Protein AF-0000000086681881 (afdb_homodimer)

Structure (mmCIF, N/CA/C/O backbone):
data_AF-0000000086681881-model_v1
#
loop_
_entity.id
_entity.type
_entity.pdbx_description
1 polymer 'DUF4440 domain-containing protein'
#
loop_
_atom_site.group_PDB
_atom_site.id
_atom_site.type_symbol
_atom_site.label_atom_id
_atom_site.label_alt_id
_atom_site.label_comp_id
_atom_site.label_asym_id
_atom_site.label_entity_id
_atom_site.label_seq_id
_atom_site.pdbx_PDB_ins_code
_atom_site.Cartn_x
_atom_site.Cartn_y
_atom_site.Cartn_z
_atom_site.occupancy
_atom_site.B_iso_or_equiv
_atom_site.auth_seq_id
_atom_site.auth_comp_id
_atom_site.auth_asym_id
_atom_site.auth_atom_id
_atom_site.pdbx_PDB_model_num
ATOM 1 N N . MET A 1 1 ? -28.125 17.953 6.957 1 34.72 1 MET A N 1
ATOM 2 C CA . MET A 1 1 ? -27.047 16.969 6.891 1 34.72 1 MET A CA 1
ATOM 3 C C . MET A 1 1 ? -25.781 17.578 6.281 1 34.72 1 MET A C 1
ATOM 5 O O . MET A 1 1 ? -25.844 18.172 5.199 1 34.72 1 MET A O 1
ATOM 9 N N . LEU A 1 2 ? -24.906 18.062 6.961 1 44.62 2 LEU A N 1
ATOM 10 C CA . LEU A 1 2 ? -23.75 18.75 6.387 1 44.62 2 LEU A CA 1
ATOM 11 C C . LEU A 1 2 ? -23.234 18.031 5.152 1 44.62 2 LEU A C 1
ATOM 13 O O . LEU A 1 2 ? -23.281 16.797 5.09 1 44.62 2 LEU A O 1
ATOM 17 N N . PRO A 1 3 ? -23.156 18.625 4.074 1 53.81 3 PRO A N 1
ATOM 18 C CA . PRO A 1 3 ? -22.766 17.953 2.828 1 53.81 3 PRO A CA 1
ATOM 19 C C . PRO A 1 3 ? -21.531 17.078 2.986 1 53.81 3 PRO A C 1
ATOM 21 O O . PRO A 1 3 ? -20.656 17.375 3.795 1 53.81 3 PRO A O 1
ATOM 24 N N . ARG A 1 4 ? -21.672 15.742 2.701 1 63.03 4 ARG A N 1
ATOM 25 C CA . ARG A 1 4 ? -20.578 14.781 2.684 1 63.03 4 ARG A CA 1
ATOM 26 C C . ARG A 1 4 ? -19.422 15.273 1.809 1 63.03 4 ARG A C 1
ATOM 28 O O . ARG A 1 4 ? -19.641 15.672 0.663 1 63.03 4 ARG A O 1
ATOM 35 N N . MET A 1 5 ? -18.359 15.711 2.562 1 70.5 5 MET A N 1
ATOM 36 C CA . MET A 1 5 ? -17.203 16.078 1.751 1 70.5 5 MET A CA 1
ATOM 37 C C . MET A 1 5 ? -16.938 15.031 0.675 1 70.5 5 MET A C 1
ATOM 39 O O . MET A 1 5 ? -16.953 13.828 0.955 1 70.5 5 MET A O 1
ATOM 43 N N . ASP A 1 6 ? -16.859 15.531 -0.482 1 90.5 6 ASP A N 1
ATOM 44 C CA . ASP A 1 6 ? -16.5 14.57 -1.516 1 90.5 6 ASP A CA 1
ATOM 45 C C . ASP A 1 6 ? -15.023 14.195 -1.431 1 90.5 6 ASP A C 1
ATOM 47 O O . ASP A 1 6 ? -14.234 14.898 -0.789 1 90.5 6 ASP A O 1
ATOM 51 N N . PHE A 1 7 ? -14.578 13.117 -1.915 1 95.25 7 PHE A N 1
ATOM 52 C CA . PHE A 1 7 ? -13.242 12.555 -1.742 1 95.25 7 PHE A CA 1
ATOM 53 C C . PHE A 1 7 ? -12.18 13.492 -2.311 1 95.25 7 PHE A C 1
ATOM 55 O O . PHE A 1 7 ? -11.094 13.625 -1.747 1 95.25 7 PHE A O 1
ATOM 62 N N . ASP A 1 8 ? -12.492 14.195 -3.387 1 96.25 8 ASP A N 1
ATOM 63 C CA . ASP A 1 8 ? -11.531 15.133 -3.965 1 96.25 8 ASP A CA 1
ATOM 64 C C . ASP A 1 8 ? -11.133 16.203 -2.951 1 96.25 8 ASP A C 1
ATOM 66 O O . ASP A 1 8 ? -9.945 16.531 -2.826 1 96.25 8 ASP A O 1
ATOM 70 N N . ALA A 1 9 ? -12.07 16.734 -2.318 1 96.5 9 ALA A N 1
ATOM 71 C CA . ALA A 1 9 ? -11.805 17.75 -1.306 1 96.5 9 ALA A CA 1
ATOM 72 C C . ALA A 1 9 ? -11.008 17.172 -0.142 1 96.5 9 ALA A C 1
ATOM 74 O O . ALA A 1 9 ? -10.109 17.828 0.392 1 96.5 9 ALA A O 1
ATOM 75 N N . ALA A 1 10 ? -11.336 15.953 0.309 1 97.56 10 ALA A N 1
ATOM 76 C CA . ALA A 1 10 ? -10.617 15.297 1.399 1 97.56 10 ALA A CA 1
ATOM 77 C C . ALA A 1 10 ? -9.156 15.07 1.033 1 97.56 10 ALA A C 1
ATOM 79 O O . ALA A 1 10 ? -8.258 15.336 1.837 1 97.56 10 ALA A O 1
ATOM 80 N N . LEU A 1 11 ? -8.93 14.555 -0.167 1 98.38 11 LEU A N 1
ATOM 81 C CA . LEU A 1 11 ? -7.566 14.32 -0.638 1 98.38 11 LEU A CA 1
ATOM 82 C C . LEU A 1 11 ? -6.773 15.617 -0.702 1 98.38 11 LEU A C 1
ATOM 84 O O . LEU A 1 11 ? -5.625 15.672 -0.26 1 98.38 11 LEU A O 1
ATOM 88 N N . GLU A 1 12 ? -7.391 16.625 -1.245 1 97.94 12 GLU A N 1
ATOM 89 C CA . GLU A 1 12 ? -6.711 17.906 -1.34 1 97.94 12 GLU A CA 1
ATOM 90 C C . GLU A 1 12 ? -6.387 18.469 0.044 1 97.94 12 GLU A C 1
ATOM 92 O O . GLU A 1 12 ? -5.316 19.047 0.253 1 97.94 12 GLU A O 1
ATOM 97 N N . THR A 1 13 ? -7.32 18.359 0.979 1 98.25 13 THR A N 1
ATOM 98 C CA . THR A 1 13 ? -7.078 18.812 2.346 1 98.25 13 THR A CA 1
ATOM 99 C C . THR A 1 13 ? -5.863 18.109 2.941 1 98.25 13 THR A C 1
ATOM 101 O O . THR A 1 13 ? -5.016 18.75 3.568 1 98.25 13 THR A O 1
ATOM 104 N N . HIS A 1 14 ? -5.762 16.812 2.727 1 98.75 14 HIS A N 1
ATOM 105 C CA . HIS A 1 14 ? -4.641 16.031 3.225 1 98.75 14 HIS A CA 1
ATOM 106 C C . HIS A 1 14 ? -3.328 16.469 2.59 1 98.75 14 HIS A C 1
ATOM 108 O O . HIS A 1 14 ? -2.354 16.75 3.293 1 98.75 14 HIS A O 1
ATOM 114 N N . LEU A 1 15 ? -3.287 16.578 1.286 1 98.75 15 LEU A N 1
ATOM 115 C CA . LEU A 1 15 ? -2.078 16.938 0.553 1 98.75 15 LEU A CA 1
ATOM 116 C C . LEU A 1 15 ? -1.646 18.375 0.877 1 98.75 15 LEU A C 1
ATOM 118 O O . LEU A 1 15 ? -0.45 18.656 0.976 1 98.75 15 LEU A O 1
ATOM 122 N N . ASP A 1 16 ? -2.609 19.234 1.011 1 98.56 16 ASP A N 1
ATOM 123 C CA . ASP A 1 16 ? -2.309 20.625 1.369 1 98.56 16 ASP A CA 1
ATOM 124 C C . ASP A 1 16 ? -1.65 20.703 2.746 1 98.56 16 ASP A C 1
ATOM 126 O O . ASP A 1 16 ? -0.732 21.5 2.955 1 98.56 16 ASP A O 1
ATOM 130 N N . ALA A 1 17 ? -2.172 19.922 3.703 1 98.81 17 ALA A N 1
ATOM 131 C CA . ALA A 1 17 ? -1.572 19.891 5.035 1 98.81 17 ALA A CA 1
ATOM 132 C C . ALA A 1 17 ? -0.101 19.484 4.961 1 98.81 17 ALA A C 1
ATOM 134 O O . ALA A 1 17 ? 0.731 20.031 5.695 1 98.81 17 ALA A O 1
ATOM 135 N N . ILE A 1 18 ? 0.243 18.562 4.105 1 98.69 18 ILE A N 1
ATOM 136 C CA . ILE A 1 18 ? 1.617 18.109 3.924 1 98.69 18 ILE A CA 1
ATOM 137 C C . ILE A 1 18 ? 2.443 19.219 3.279 1 98.69 18 ILE A C 1
ATOM 139 O O . ILE A 1 18 ? 3.533 19.547 3.756 1 98.69 18 ILE A O 1
ATOM 143 N N . ARG A 1 19 ? 1.927 19.844 2.203 1 97.31 19 ARG A N 1
ATOM 144 C CA . ARG A 1 19 ? 2.629 20.891 1.486 1 97.31 19 ARG A CA 1
ATOM 145 C C . ARG A 1 19 ? 2.947 22.062 2.412 1 97.31 19 ARG A C 1
ATOM 147 O O . ARG A 1 19 ? 4.027 22.656 2.328 1 97.31 19 ARG A O 1
ATOM 154 N N . ARG A 1 20 ? 2.057 22.328 3.299 1 97.62 20 ARG A N 1
ATOM 155 C CA . ARG A 1 20 ? 2.199 23.469 4.199 1 97.62 20 ARG A CA 1
ATOM 156 C C . ARG A 1 20 ? 2.902 23.062 5.488 1 97.62 20 ARG A C 1
ATOM 158 O O . ARG A 1 20 ? 3.111 23.891 6.375 1 97.62 20 ARG A O 1
ATOM 165 N N . ARG A 1 21 ? 3.172 21.828 5.629 1 98.12 21 ARG A N 1
ATOM 166 C CA . ARG A 1 21 ? 3.779 21.297 6.844 1 98.12 21 ARG A CA 1
ATOM 167 C C . ARG A 1 21 ? 2.959 21.656 8.078 1 98.12 21 ARG A C 1
ATOM 169 O O . ARG A 1 21 ? 3.512 22.062 9.102 1 98.12 21 ARG A O 1
ATOM 176 N N . ASP A 1 22 ? 1.673 21.594 7.898 1 98.56 22 ASP A N 1
ATOM 177 C CA . ASP A 1 22 ? 0.72 21.859 8.969 1 98.56 22 ASP A CA 1
ATOM 178 C C . ASP A 1 22 ? 0.342 20.578 9.703 1 98.56 22 ASP A C 1
ATOM 180 O O . ASP A 1 22 ? -0.578 19.875 9.297 1 98.56 22 ASP A O 1
ATOM 184 N N . LEU A 1 23 ? 1.011 20.328 10.852 1 98.81 23 LEU A N 1
ATOM 185 C CA . LEU A 1 23 ? 0.884 19.047 11.555 1 98.81 23 LEU A CA 1
ATOM 186 C C . LEU A 1 23 ? -0.537 18.859 12.07 1 98.81 23 LEU A C 1
ATOM 188 O O . LEU A 1 23 ? -1.076 17.75 12.016 1 98.81 23 LEU A O 1
ATOM 192 N N . ASP A 1 24 ? -1.154 19.906 12.641 1 98.75 24 ASP A N 1
ATOM 193 C CA . ASP A 1 24 ? -2.504 19.781 13.18 1 98.75 24 ASP A CA 1
ATOM 194 C C . ASP A 1 24 ? -3.508 19.438 12.078 1 98.75 24 ASP A C 1
ATOM 196 O O . ASP A 1 24 ? -4.367 18.578 12.258 1 98.75 24 ASP A O 1
ATOM 200 N N . ALA A 1 25 ? -3.439 20.125 10.984 1 98.69 25 ALA A N 1
ATOM 201 C CA . ALA A 1 25 ? -4.32 19.844 9.852 1 98.69 25 ALA A CA 1
ATOM 202 C C . ALA A 1 25 ? -4.098 18.422 9.336 1 98.69 25 ALA A C 1
ATOM 204 O O . ALA A 1 25 ? -5.059 17.719 9.016 1 98.69 25 ALA A O 1
ATOM 205 N N . PHE A 1 26 ? -2.785 18.047 9.211 1 98.88 26 PHE A N 1
ATOM 206 C CA . PHE A 1 26 ? -2.457 16.688 8.789 1 98.88 26 PHE A CA 1
ATOM 207 C C . PHE A 1 26 ? -3.09 15.664 9.719 1 98.88 26 PHE A C 1
ATOM 209 O O . PHE A 1 26 ? -3.77 14.742 9.266 1 98.88 26 PHE A O 1
ATOM 216 N N . ALA A 1 27 ? -2.914 15.828 10.977 1 98.88 27 ALA A N 1
ATOM 217 C CA . ALA A 1 27 ? -3.408 14.883 11.977 1 98.88 27 ALA A CA 1
ATOM 218 C C . ALA A 1 27 ? -4.922 14.711 11.875 1 98.88 27 ALA A C 1
ATOM 220 O O . ALA A 1 27 ? -5.449 13.617 12.086 1 98.88 27 ALA A O 1
ATOM 221 N N . ALA A 1 28 ? -5.613 15.727 11.57 1 98.12 28 ALA A N 1
ATOM 222 C CA . ALA A 1 28 ? -7.074 15.719 11.484 1 98.12 28 ALA A CA 1
ATOM 223 C C . ALA A 1 28 ? -7.555 14.859 10.328 1 98.12 28 ALA A C 1
ATOM 225 O O . ALA A 1 28 ? -8.727 14.484 10.266 1 98.12 28 ALA A O 1
ATOM 226 N N . THR A 1 29 ? -6.695 14.547 9.367 1 98.5 29 THR A N 1
ATOM 227 C CA . THR A 1 29 ? -7.078 13.773 8.188 1 98.5 29 THR A CA 1
ATOM 228 C C . THR A 1 29 ? -6.664 12.312 8.344 1 98.5 29 THR A C 1
ATOM 230 O O . THR A 1 29 ? -6.809 11.516 7.414 1 98.5 29 THR A O 1
ATOM 233 N N . VAL A 1 30 ? -6.16 11.93 9.469 1 98.75 30 VAL A N 1
ATOM 234 C CA . VAL A 1 30 ? -5.543 10.617 9.648 1 98.75 30 VAL A CA 1
ATOM 235 C C . VAL A 1 30 ? -6.41 9.758 10.562 1 98.75 30 VAL A C 1
ATOM 237 O O . VAL A 1 30 ? -6.828 10.211 11.633 1 98.75 30 VAL A O 1
ATOM 240 N N . HIS A 1 31 ? -6.711 8.547 10.148 1 98.62 31 HIS A N 1
ATOM 241 C CA . HIS A 1 31 ? -7.477 7.59 10.945 1 98.62 31 HIS A CA 1
ATOM 242 C C . HIS A 1 31 ? -6.699 7.152 12.18 1 98.62 31 HIS A C 1
ATOM 244 O O . HIS A 1 31 ? -5.469 7.07 12.148 1 98.62 31 HIS A O 1
ATOM 250 N N . GLU A 1 32 ? -7.41 6.797 13.25 1 98.12 32 GLU A N 1
ATOM 251 C CA . GLU A 1 32 ? -6.777 6.391 14.5 1 98.12 32 GLU A CA 1
ATOM 252 C C . GLU A 1 32 ? -5.91 5.148 14.297 1 98.12 32 GLU A C 1
ATOM 254 O O . GLU A 1 32 ? -4.879 4.996 14.953 1 98.12 32 GLU A O 1
ATOM 259 N N . ASP A 1 33 ? -6.277 4.289 13.32 1 98.31 33 ASP A N 1
ATOM 260 C CA . ASP A 1 33 ? -5.594 3.014 13.141 1 98.31 33 ASP A CA 1
ATOM 261 C C . ASP A 1 33 ? -4.719 3.035 11.891 1 98.31 33 ASP A C 1
ATOM 263 O O . ASP A 1 33 ? -4.422 1.984 11.312 1 98.31 33 ASP A O 1
ATOM 267 N N . VAL A 1 34 ? -4.301 4.172 11.453 1 98.88 34 VAL A N 1
ATOM 268 C CA . VAL A 1 34 ? -3.531 4.34 10.227 1 98.88 34 VAL A CA 1
ATOM 269 C C . VAL A 1 34 ? -2.258 3.502 10.289 1 98.88 34 VAL A C 1
ATOM 271 O O . VAL A 1 34 ? -1.697 3.301 11.375 1 98.88 34 VAL A O 1
ATOM 274 N N . THR A 1 35 ? -1.866 2.961 9.133 1 98.94 35 THR A N 1
ATOM 275 C CA . THR A 1 35 ? -0.558 2.342 8.953 1 98.94 35 THR A CA 1
ATOM 276 C C . THR A 1 35 ? 0.247 3.08 7.883 1 98.94 35 THR A C 1
ATOM 278 O O . THR A 1 35 ? -0.314 3.557 6.895 1 98.94 35 THR A O 1
ATOM 281 N N . LEU A 1 36 ? 1.549 3.184 8.117 1 98.94 36 LEU A N 1
ATOM 282 C CA . LEU A 1 36 ? 2.506 3.814 7.211 1 98.94 36 LEU A CA 1
ATOM 283 C C . LEU A 1 36 ? 3.693 2.895 6.953 1 98.94 36 LEU A C 1
ATOM 285 O O . LEU A 1 36 ? 4.316 2.395 7.895 1 98.94 36 LEU A O 1
ATOM 289 N N . VAL A 1 37 ? 3.941 2.545 5.734 1 99 37 VAL A N 1
ATOM 290 C CA . VAL A 1 37 ? 5.152 1.834 5.332 1 99 37 VAL A CA 1
ATOM 291 C C . VAL A 1 37 ? 6.078 2.783 4.578 1 99 37 VAL A C 1
ATOM 293 O O . VAL A 1 37 ? 5.738 3.262 3.492 1 99 37 VAL A O 1
ATOM 296 N N . LEU A 1 38 ? 7.227 3.064 5.133 1 98.81 38 LEU A N 1
ATOM 297 C CA . LEU A 1 38 ? 8.227 3.941 4.539 1 98.81 38 LEU A CA 1
ATOM 298 C C . LEU A 1 38 ? 8.945 3.246 3.385 1 98.81 38 LEU A C 1
ATOM 300 O O . LEU A 1 38 ? 8.875 2.021 3.252 1 98.81 38 LEU A O 1
ATOM 304 N N . PRO A 1 39 ? 9.641 4.039 2.551 1 98.5 39 PRO A N 1
ATOM 305 C CA . PRO A 1 39 ? 10.305 3.43 1.395 1 98.5 39 PRO A CA 1
ATOM 306 C C . PRO A 1 39 ? 11.312 2.355 1.792 1 98.5 39 PRO A C 1
ATOM 308 O O . PRO A 1 39 ? 11.586 1.438 1.014 1 98.5 39 PRO A O 1
ATOM 311 N N . ASN A 1 40 ? 11.852 2.42 2.973 1 97.62 40 ASN A N 1
ATOM 312 C CA . ASN A 1 40 ? 12.836 1.446 3.424 1 97.62 40 ASN A CA 1
ATOM 313 C C . ASN A 1 40 ? 12.172 0.229 4.062 1 97.62 40 ASN A C 1
ATOM 315 O O . ASN A 1 40 ? 12.852 -0.609 4.66 1 97.62 40 ASN A O 1
ATOM 319 N N . GLY A 1 41 ? 10.875 0.198 4.043 1 98.69 41 GLY A N 1
ATOM 320 C CA . GLY A 1 41 ? 10.141 -0.964 4.512 1 98.69 41 GLY A CA 1
ATOM 321 C C . GLY A 1 41 ? 9.734 -0.864 5.973 1 98.69 41 GLY A C 1
ATOM 322 O O . GLY A 1 41 ? 9.055 -1.751 6.496 1 98.69 41 GLY A O 1
ATOM 323 N N . THR A 1 42 ? 10.141 0.195 6.676 1 98.75 42 THR A N 1
ATOM 324 C CA . THR A 1 42 ? 9.758 0.368 8.078 1 98.75 42 THR A CA 1
ATOM 325 C C . THR A 1 42 ? 8.25 0.545 8.203 1 98.75 42 THR A C 1
ATOM 327 O O . THR A 1 42 ? 7.637 1.282 7.426 1 98.75 42 THR A O 1
ATOM 330 N N . LEU A 1 43 ? 7.652 -0.155 9.117 1 98.94 43 LEU A N 1
ATOM 331 C CA . LEU A 1 43 ? 6.227 -0.056 9.406 1 98.94 43 LEU A CA 1
ATOM 332 C C . LEU A 1 43 ? 5.98 0.806 10.641 1 98.94 43 LEU A C 1
ATOM 334 O O . LEU A 1 43 ? 6.586 0.582 11.688 1 98.94 43 LEU A O 1
ATOM 338 N N . VAL A 1 44 ? 5.168 1.839 10.5 1 98.94 44 VAL A N 1
ATOM 339 C CA . VAL A 1 44 ? 4.695 2.686 11.594 1 98.94 44 VAL A CA 1
ATOM 340 C C . VAL A 1 44 ? 3.188 2.52 11.758 1 98.94 44 VAL A C 1
ATOM 342 O O . VAL A 1 44 ? 2.434 2.619 10.789 1 98.94 44 VAL A O 1
ATOM 345 N N . CYS A 1 45 ? 2.732 2.287 12.992 1 98.81 45 CYS A N 1
ATOM 346 C CA . CYS A 1 45 ? 1.326 1.965 13.203 1 98.81 45 CYS A CA 1
ATOM 347 C C . CYS A 1 45 ? 0.69 2.922 14.203 1 98.81 45 CYS A C 1
ATOM 349 O O . CYS A 1 45 ? 1.271 3.207 15.25 1 98.81 45 CYS A O 1
ATOM 351 N N . GLY A 1 46 ? -0.49 3.338 13.82 1 98.81 46 GLY A N 1
ATOM 352 C CA . GLY A 1 46 ? -1.279 4.152 14.727 1 98.81 46 GLY A CA 1
ATOM 353 C C . GLY A 1 46 ? -1.083 5.641 14.516 1 98.81 46 GLY A C 1
ATOM 354 O O . GLY A 1 46 ? 0.012 6.086 14.164 1 98.81 46 GLY A O 1
ATOM 355 N N . ARG A 1 47 ? -2.145 6.387 14.781 1 98.75 47 ARG A N 1
ATOM 356 C CA . ARG A 1 47 ? -2.176 7.82 14.508 1 98.75 47 ARG A CA 1
ATOM 357 C C . ARG A 1 47 ? -1.079 8.547 15.281 1 98.75 47 ARG A C 1
ATOM 359 O O . ARG A 1 47 ? -0.381 9.398 14.719 1 98.75 47 ARG A O 1
ATOM 366 N N . ASP A 1 48 ? -0.909 8.25 16.562 1 98.81 48 ASP A N 1
ATOM 367 C CA . ASP A 1 48 ? 0.079 8.961 17.375 1 98.81 48 ASP A CA 1
ATOM 368 C C . ASP A 1 48 ? 1.482 8.797 16.781 1 98.81 48 ASP A C 1
ATOM 370 O O . ASP A 1 48 ? 2.213 9.773 16.625 1 98.81 48 ASP A O 1
ATOM 374 N N . GLU A 1 49 ? 1.852 7.543 16.438 1 98.88 49 GLU A N 1
ATOM 375 C CA . GLU A 1 49 ? 3.184 7.273 15.906 1 98.88 49 GLU A CA 1
ATOM 376 C C . GLU A 1 49 ? 3.361 7.887 14.516 1 98.88 49 GLU A C 1
ATOM 378 O O . GLU A 1 49 ? 4.426 8.422 14.203 1 98.88 49 GLU A O 1
ATOM 383 N N . VAL A 1 50 ? 2.334 7.801 13.688 1 98.94 50 VAL A N 1
ATOM 384 C CA . VAL A 1 50 ? 2.408 8.344 12.336 1 98.94 50 VAL A CA 1
ATOM 385 C C . VAL A 1 50 ? 2.488 9.867 12.391 1 98.94 50 VAL A C 1
ATOM 387 O O . VAL A 1 50 ? 3.26 10.484 11.656 1 98.94 50 VAL A O 1
ATOM 390 N N . VAL A 1 51 ? 1.733 10.484 13.273 1 98.94 51 VAL A N 1
ATOM 391 C CA . VAL A 1 51 ? 1.771 11.938 13.43 1 98.94 51 VAL A CA 1
ATOM 392 C C . VAL A 1 51 ? 3.123 12.359 13.992 1 98.94 51 VAL A C 1
ATOM 394 O O . VAL A 1 51 ? 3.695 13.367 13.57 1 98.94 51 VAL A O 1
ATOM 397 N N . ASP A 1 52 ? 3.66 11.609 14.914 1 98.88 52 ASP A N 1
ATOM 398 C CA . ASP A 1 52 ? 4.98 11.906 15.453 1 98.88 52 ASP A CA 1
ATOM 399 C C . ASP A 1 52 ? 6.055 11.828 14.367 1 98.88 52 ASP A C 1
ATOM 401 O O . ASP A 1 52 ? 6.949 12.672 14.312 1 98.88 52 ASP A O 1
ATOM 405 N N . PHE A 1 53 ? 5.992 10.844 13.594 1 98.88 53 PHE A N 1
ATOM 406 C CA . PHE A 1 53 ? 6.898 10.75 12.461 1 98.88 53 PHE A CA 1
ATOM 407 C C . PHE A 1 53 ? 6.824 12.008 11.602 1 98.88 53 PHE A C 1
ATOM 409 O O . PHE A 1 53 ? 7.855 12.57 11.227 1 98.88 53 PHE A O 1
ATOM 416 N N . HIS A 1 54 ? 5.641 12.438 11.289 1 98.88 54 HIS A N 1
ATOM 417 C CA . HIS A 1 54 ? 5.457 13.602 10.43 1 98.88 54 HIS A CA 1
ATOM 418 C C . HIS A 1 54 ? 5.887 14.883 11.133 1 98.88 54 HIS A C 1
ATOM 420 O O . HIS A 1 54 ? 6.336 15.828 10.484 1 98.88 54 HIS A O 1
ATOM 426 N N . ARG A 1 55 ? 5.723 14.922 12.484 1 98.75 55 ARG A N 1
ATOM 427 C CA . ARG A 1 55 ? 6.266 16.062 13.227 1 98.75 55 ARG A CA 1
ATOM 428 C C . ARG A 1 55 ? 7.754 16.234 12.938 1 98.75 55 ARG A C 1
ATOM 430 O O . ARG A 1 55 ? 8.203 17.344 12.633 1 98.75 55 ARG A O 1
ATOM 437 N N . GLY A 1 56 ? 8.492 15.148 13.023 1 98.06 56 GLY A N 1
ATOM 438 C CA . GLY A 1 56 ? 9.906 15.195 12.688 1 98.06 56 GLY A CA 1
ATOM 439 C C . GLY A 1 56 ? 10.164 15.562 11.234 1 98.06 56 GLY A C 1
ATOM 440 O O . GLY A 1 56 ? 11.031 16.391 10.945 1 98.06 56 GLY A O 1
ATOM 441 N N . TRP A 1 57 ? 9.422 14.984 10.32 1 97.88 57 TRP A N 1
ATOM 442 C CA . TRP A 1 57 ? 9.578 15.203 8.883 1 97.88 57 TRP A CA 1
ATOM 443 C C . TRP A 1 57 ? 9.273 16.656 8.531 1 97.88 57 TRP A C 1
ATOM 445 O O . TRP A 1 57 ? 10.016 17.281 7.762 1 97.88 57 TRP A O 1
ATOM 455 N N . PHE A 1 58 ? 8.219 17.203 9.109 1 98.12 58 PHE A N 1
ATOM 456 C CA . PHE A 1 58 ? 7.777 18.562 8.828 1 98.12 58 PHE A CA 1
ATOM 457 C C . PHE A 1 58 ? 8.734 19.578 9.445 1 98.12 58 PHE A C 1
ATOM 459 O O . PHE A 1 58 ? 8.734 20.75 9.062 1 98.12 58 PHE A O 1
ATOM 466 N N . GLY A 1 59 ? 9.492 19.172 10.398 1 97.06 59 GLY A N 1
ATOM 467 C CA . GLY A 1 59 ? 10.43 20.062 11.062 1 97.06 59 GLY A CA 1
ATOM 468 C C . GLY A 1 59 ? 11.617 20.422 10.188 1 97.06 59 GLY A C 1
ATOM 469 O O . GLY A 1 59 ? 12.352 21.375 10.492 1 97.06 59 GLY A O 1
ATOM 470 N N . SER A 1 60 ? 11.805 19.625 9.156 1 94.88 60 SER A N 1
ATOM 471 C CA . SER A 1 60 ? 12.891 19.906 8.219 1 94.88 60 SER A CA 1
ATOM 472 C C . SER A 1 60 ? 12.422 20.797 7.07 1 94.88 60 SER A C 1
ATOM 474 O O . SER A 1 60 ? 11.281 20.672 6.617 1 94.88 60 SER A O 1
ATOM 476 N N . ASP A 1 61 ? 13.312 21.609 6.57 1 92.75 61 ASP A N 1
ATOM 477 C CA . ASP A 1 61 ? 12.984 22.484 5.445 1 92.75 61 ASP A CA 1
ATOM 478 C C . ASP A 1 61 ? 13.797 22.109 4.207 1 92.75 61 ASP A C 1
ATOM 480 O O . ASP A 1 61 ? 13.82 22.859 3.227 1 92.75 61 ASP A O 1
ATOM 484 N N . THR A 1 62 ? 14.359 21 4.277 1 96.31 62 THR A N 1
ATOM 485 C CA . THR A 1 62 ? 15.289 20.688 3.205 1 96.31 62 THR A CA 1
ATOM 486 C C . THR A 1 62 ? 14.617 19.828 2.135 1 96.31 62 THR A C 1
ATOM 488 O O . THR A 1 62 ? 15.133 19.688 1.025 1 96.31 62 THR A O 1
ATOM 491 N N . TRP A 1 63 ? 13.508 19.281 2.383 1 97.25 63 TRP A N 1
ATOM 492 C CA . TRP A 1 63 ? 12.914 18.359 1.427 1 97.25 63 TRP A CA 1
ATOM 493 C C . TRP A 1 63 ? 11.898 19.062 0.534 1 97.25 63 TRP A C 1
ATOM 495 O O . TRP A 1 63 ? 11.32 20.078 0.929 1 97.25 63 TRP A O 1
ATOM 505 N N . ARG A 1 64 ? 11.805 18.547 -0.673 1 97.38 64 ARG A N 1
ATOM 506 C CA . ARG A 1 64 ? 10.781 18.906 -1.655 1 97.38 64 ARG A CA 1
ATOM 507 C C . ARG A 1 64 ? 10.203 17.656 -2.309 1 97.38 64 ARG A C 1
ATOM 509 O O . ARG A 1 64 ? 10.93 16.703 -2.611 1 97.38 64 ARG A O 1
ATOM 516 N N . MET A 1 65 ? 8.891 17.75 -2.461 1 97.62 65 MET A N 1
ATOM 517 C CA . MET A 1 65 ? 8.203 16.609 -3.037 1 97.62 65 MET A CA 1
ATOM 518 C C . MET A 1 65 ? 7.23 17.047 -4.125 1 97.62 65 MET A C 1
ATOM 520 O O . MET A 1 65 ? 6.461 17.984 -3.938 1 97.62 65 MET A O 1
ATOM 524 N N . ASP A 1 66 ? 7.316 16.453 -5.242 1 98.25 66 ASP A N 1
ATOM 525 C CA . ASP A 1 66 ? 6.352 16.609 -6.32 1 98.25 66 ASP A CA 1
ATOM 526 C C . ASP A 1 66 ? 5.582 15.312 -6.559 1 98.25 66 ASP A C 1
ATOM 528 O O . ASP A 1 66 ? 6.184 14.25 -6.727 1 98.25 66 ASP A O 1
ATOM 532 N N . LEU A 1 67 ? 4.266 15.43 -6.551 1 98.44 67 LEU A N 1
ATOM 533 C CA . LEU A 1 67 ? 3.41 14.266 -6.742 1 98.44 67 LEU A CA 1
ATOM 534 C C . LEU A 1 67 ? 2.732 14.305 -8.109 1 98.44 67 LEU A C 1
ATOM 536 O O . LEU A 1 67 ? 2.176 15.328 -8.5 1 98.44 67 LEU A O 1
ATOM 540 N N . ALA A 1 68 ? 2.799 13.266 -8.836 1 98.56 68 ALA A N 1
ATOM 541 C CA . ALA A 1 68 ? 1.995 13.047 -10.031 1 98.56 68 ALA A CA 1
ATOM 542 C C . ALA A 1 68 ? 0.989 11.914 -9.812 1 98.56 68 ALA A C 1
ATOM 544 O O . ALA A 1 68 ? 1.373 10.781 -9.516 1 98.56 68 ALA A O 1
ATOM 545 N N . THR A 1 69 ? -0.278 12.234 -9.945 1 98.44 69 THR A N 1
ATOM 546 C CA . THR A 1 69 ? -1.301 11.203 -9.812 1 98.44 69 THR A CA 1
ATOM 547 C C . THR A 1 69 ? -1.206 10.195 -10.953 1 98.44 69 THR A C 1
ATOM 549 O O . THR A 1 69 ? -1.275 10.578 -12.125 1 98.44 69 THR A O 1
ATOM 552 N N . GLU A 1 70 ? -1.074 8.961 -10.586 1 98.81 70 GLU A N 1
ATOM 553 C CA . GLU A 1 70 ? -1.003 7.938 -11.625 1 98.81 70 GLU A CA 1
ATOM 554 C C . GLU A 1 70 ? -2.32 7.172 -11.734 1 98.81 70 GLU A C 1
ATOM 556 O O . GLU A 1 70 ? -2.73 6.789 -12.828 1 98.81 70 GLU A O 1
ATOM 561 N N . ARG A 1 71 ? -2.941 6.898 -10.625 1 98.56 71 ARG A N 1
ATOM 562 C CA . ARG A 1 71 ? -4.195 6.148 -10.602 1 98.56 71 ARG A CA 1
ATOM 563 C C . ARG A 1 71 ? -5.051 6.543 -9.398 1 98.56 71 ARG A C 1
ATOM 565 O O . ARG A 1 71 ? -4.523 6.848 -8.328 1 98.56 71 ARG A O 1
ATOM 572 N N . ARG A 1 72 ? -6.324 6.613 -9.57 1 98.5 72 ARG A N 1
ATOM 573 C CA . ARG A 1 72 ? -7.316 6.699 -8.508 1 98.5 72 ARG A CA 1
ATOM 574 C C . ARG A 1 72 ? -8.414 5.656 -8.695 1 98.5 72 ARG A C 1
ATOM 576 O O . ARG A 1 72 ? -8.984 5.539 -9.773 1 98.5 72 ARG A O 1
ATOM 583 N N . VAL A 1 73 ? -8.656 4.871 -7.676 1 98 73 VAL A N 1
ATOM 584 C CA . VAL A 1 73 ? -9.711 3.863 -7.777 1 98 73 VAL A CA 1
ATOM 585 C C . VAL A 1 73 ? -10.641 3.965 -6.57 1 98 73 VAL A C 1
ATOM 587 O O . VAL A 1 73 ? -10.219 4.352 -5.48 1 98 73 VAL A O 1
ATOM 590 N N . SER A 1 74 ? -11.898 3.719 -6.852 1 96.44 74 SER A N 1
ATOM 591 C CA . SER A 1 74 ? -12.953 3.836 -5.852 1 96.44 74 SER A CA 1
ATOM 592 C C . SER A 1 74 ? -13.797 2.568 -5.789 1 96.44 74 SER A C 1
ATOM 594 O O . SER A 1 74 ? -14.094 1.964 -6.82 1 96.44 74 SER A O 1
ATOM 596 N N . ALA A 1 75 ? -14.094 2.162 -4.586 1 96.5 75 ALA A N 1
ATOM 597 C CA . ALA A 1 75 ? -15.047 1.089 -4.348 1 96.5 75 ALA A CA 1
ATOM 598 C C . ALA A 1 75 ? -15.875 1.357 -3.09 1 96.5 75 ALA A C 1
ATOM 600 O O . ALA A 1 75 ? -15.43 1.069 -1.976 1 96.5 75 ALA A O 1
ATOM 601 N N . GLY A 1 76 ? -17.078 1.868 -3.34 1 92.56 76 GLY A N 1
ATOM 602 C CA . GLY A 1 76 ? -17.906 2.23 -2.197 1 92.56 76 GLY A CA 1
ATOM 603 C C . GLY A 1 76 ? -17.297 3.328 -1.347 1 92.56 76 GLY A C 1
ATOM 604 O O . GLY A 1 76 ? -17.031 4.426 -1.839 1 92.56 76 GLY A O 1
ATOM 605 N N . ASP A 1 77 ? -17 2.941 -0.08 1 94.12 77 ASP A N 1
ATOM 606 C CA . ASP A 1 77 ? -16.469 3.887 0.903 1 94.12 77 ASP A CA 1
ATOM 607 C C . ASP A 1 77 ? -14.961 3.76 1.04 1 94.12 77 ASP A C 1
ATOM 609 O O . ASP A 1 77 ? -14.398 4.059 2.096 1 94.12 77 ASP A O 1
ATOM 613 N N . THR A 1 78 ? -14.328 3.244 0.021 1 97.81 78 THR A N 1
ATOM 614 C CA . THR A 1 78 ? -12.883 3.084 -0.032 1 97.81 78 THR A CA 1
ATOM 615 C C . THR A 1 78 ? -12.305 3.803 -1.247 1 97.81 78 THR A C 1
ATOM 617 O O . THR A 1 78 ? -12.789 3.627 -2.367 1 97.81 78 THR A O 1
ATOM 620 N N . GLU A 1 79 ? -11.312 4.68 -0.987 1 98.31 79 GLU A N 1
ATOM 621 C CA . GLU A 1 79 ? -10.594 5.371 -2.051 1 98.31 79 GLU A CA 1
ATOM 622 C C . GLU A 1 79 ? -9.094 5.098 -1.973 1 98.31 79 GLU A C 1
ATOM 624 O O . GLU A 1 79 ? -8.516 5.105 -0.885 1 98.31 79 GLU A O 1
ATOM 629 N N . VAL A 1 80 ? -8.484 4.719 -3.129 1 98.88 80 VAL A N 1
ATOM 630 C CA . VAL A 1 80 ? -7.043 4.551 -3.248 1 98.88 80 VAL A CA 1
ATOM 631 C C . VAL A 1 80 ? -6.492 5.531 -4.281 1 98.88 80 VAL A C 1
ATOM 633 O O . VAL A 1 80 ? -6.957 5.566 -5.422 1 98.88 80 VAL A O 1
ATOM 636 N N . ALA A 1 81 ? -5.574 6.363 -3.875 1 98.88 81 ALA A N 1
ATOM 637 C CA . ALA A 1 81 ? -4.82 7.223 -4.785 1 98.88 81 ALA A CA 1
ATOM 638 C C . ALA A 1 81 ? -3.363 6.781 -4.875 1 98.88 81 ALA A C 1
ATOM 640 O O . ALA A 1 81 ? -2.695 6.605 -3.855 1 98.88 81 ALA A O 1
ATOM 641 N N . VAL A 1 82 ? -2.898 6.535 -6.09 1 98.94 82 VAL A N 1
ATOM 642 C CA . VAL A 1 82 ? -1.514 6.152 -6.344 1 98.94 82 VAL A CA 1
ATOM 643 C C . VAL A 1 82 ? -0.783 7.293 -7.051 1 98.94 82 VAL A C 1
ATOM 645 O O . VAL A 1 82 ? -1.265 7.82 -8.055 1 98.94 82 VAL A O 1
ATOM 648 N N . PHE A 1 83 ? 0.385 7.641 -6.465 1 98.94 83 PHE A N 1
ATOM 649 C CA . PHE A 1 83 ? 1.197 8.734 -6.996 1 98.94 83 PHE A CA 1
ATOM 650 C C . PHE A 1 83 ? 2.596 8.242 -7.352 1 98.94 83 PHE A C 1
ATOM 652 O O . PHE A 1 83 ? 3.115 7.316 -6.719 1 98.94 83 PHE A O 1
ATOM 659 N N . LEU A 1 84 ? 3.15 8.828 -8.367 1 98.88 84 LEU A N 1
ATOM 660 C CA . LEU A 1 84 ? 4.602 8.859 -8.492 1 98.88 84 LEU A CA 1
ATOM 661 C C . LEU A 1 84 ? 5.18 10.102 -7.82 1 98.88 84 LEU A C 1
ATOM 663 O O . LEU A 1 84 ? 4.73 11.227 -8.086 1 98.8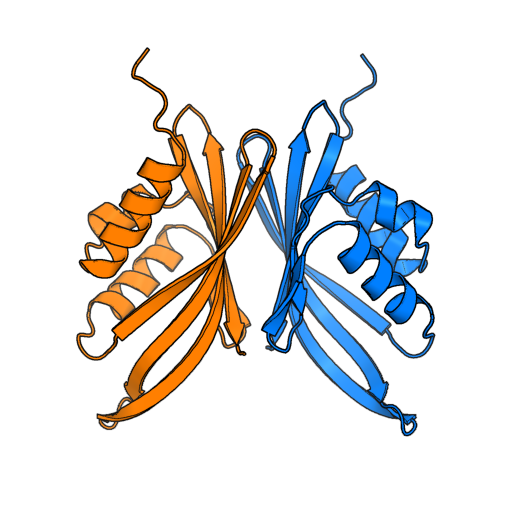8 84 LEU A O 1
ATOM 667 N N . VAL A 1 85 ? 6.117 9.898 -6.945 1 98.81 85 VAL A N 1
ATOM 668 C CA . VAL A 1 85 ? 6.676 10.992 -6.156 1 98.81 85 VAL A CA 1
ATOM 669 C C . VAL A 1 85 ? 8.117 11.258 -6.586 1 98.81 85 VAL A C 1
ATOM 671 O O . VAL A 1 85 ? 8.914 10.328 -6.723 1 98.81 85 VAL A O 1
ATOM 674 N N . ASP A 1 86 ? 8.414 12.438 -6.906 1 98.69 86 ASP A N 1
ATOM 675 C CA . ASP A 1 86 ? 9.766 12.945 -7.082 1 98.69 86 ASP A CA 1
ATOM 676 C C . ASP A 1 86 ? 10.234 13.695 -5.836 1 98.69 86 ASP A C 1
ATOM 678 O O . ASP A 1 86 ? 9.734 14.789 -5.539 1 98.69 86 ASP A O 1
ATOM 682 N N . TYR A 1 87 ? 11.148 13.047 -5.129 1 98.56 87 TYR A N 1
ATOM 683 C CA . TYR A 1 87 ? 11.523 13.516 -3.799 1 98.56 87 TYR A CA 1
ATOM 684 C C . TYR A 1 87 ? 12.969 13.992 -3.775 1 98.56 87 TYR A C 1
ATOM 686 O O . TYR A 1 87 ? 13.875 13.273 -4.223 1 98.56 87 TYR A O 1
ATOM 694 N N . HIS A 1 88 ? 13.172 15.203 -3.291 1 98.5 88 HIS A N 1
ATOM 695 C CA . HIS A 1 88 ? 14.5 15.781 -3.094 1 98.5 88 HIS A CA 1
ATOM 696 C C . HIS A 1 88 ? 14.719 16.156 -1.632 1 98.5 88 HIS A C 1
ATOM 698 O O . HIS A 1 88 ? 13.812 16.672 -0.972 1 98.5 88 HIS A O 1
ATOM 704 N N . ASP A 1 89 ? 15.922 15.859 -1.148 1 97.88 89 ASP A N 1
ATOM 705 C CA . ASP A 1 89 ? 16.266 16.203 0.227 1 97.88 89 ASP A CA 1
ATOM 706 C C . ASP A 1 89 ? 17.781 16.281 0.411 1 97.88 89 ASP A C 1
ATOM 708 O O . ASP A 1 89 ? 18.531 16.188 -0.56 1 97.88 89 ASP A O 1
ATOM 712 N N . ALA A 1 90 ? 18.188 16.562 1.617 1 97.19 90 ALA A N 1
ATOM 713 C CA . ALA A 1 90 ? 19.594 16.531 2.008 1 97.19 90 ALA A CA 1
ATOM 714 C C . ALA A 1 90 ? 19.812 15.602 3.199 1 97.19 90 ALA A C 1
ATOM 716 O O . ALA A 1 90 ? 18.969 15.516 4.094 1 97.19 90 ALA A O 1
ATOM 717 N N . ASP A 1 91 ? 20.922 14.898 3.146 1 94.06 91 ASP A N 1
ATOM 718 C CA . ASP A 1 91 ? 21.203 14.023 4.281 1 94.06 91 ASP A CA 1
ATOM 719 C C . ASP A 1 91 ? 21.75 14.828 5.465 1 94.06 91 ASP A C 1
ATOM 721 O O . ASP A 1 91 ? 21.781 16.062 5.422 1 94.06 91 ASP A O 1
ATOM 725 N N . ASP A 1 92 ? 22.062 14.086 6.551 1 91.81 92 ASP A N 1
ATOM 726 C CA . ASP A 1 92 ? 22.5 14.742 7.777 1 91.81 92 ASP A CA 1
ATOM 727 C C . ASP A 1 92 ? 23.734 15.594 7.531 1 91.81 92 ASP A C 1
ATOM 729 O O . ASP A 1 92 ? 23.953 16.594 8.211 1 91.81 92 ASP A O 1
ATOM 733 N N . GLY A 1 93 ? 24.5 15.281 6.551 1 94.44 93 GLY A N 1
ATOM 734 C CA . GLY A 1 93 ? 25.719 16.016 6.219 1 94.44 93 GLY A CA 1
ATOM 735 C C . GLY A 1 93 ? 25.469 17.156 5.246 1 94.44 93 GLY A C 1
ATOM 736 O O . GLY A 1 93 ? 26.406 17.875 4.875 1 94.44 93 GLY A O 1
ATOM 737 N N . GLY A 1 94 ? 24.266 17.25 4.84 1 94.88 94 GLY A N 1
ATOM 738 C CA . GLY A 1 94 ? 23.906 18.328 3.934 1 94.88 94 GLY A CA 1
ATOM 739 C C . GLY A 1 94 ? 24.047 17.953 2.471 1 94.88 94 GLY A C 1
ATOM 740 O O . GLY A 1 94 ? 23.75 18.75 1.585 1 94.88 94 GLY A O 1
ATOM 741 N N . ALA A 1 95 ? 24.453 16.766 2.191 1 97.69 95 ALA A N 1
ATOM 742 C CA . ALA A 1 95 ? 24.594 16.328 0.805 1 97.69 95 ALA A CA 1
ATOM 743 C C . ALA A 1 95 ? 23.234 16.047 0.179 1 97.69 95 ALA A C 1
ATOM 745 O O . ALA A 1 95 ? 22.422 15.312 0.744 1 97.69 95 ALA A O 1
ATOM 746 N N . PRO A 1 96 ? 22.953 16.672 -0.979 1 97.62 96 PRO A N 1
ATOM 747 C CA . PRO A 1 96 ? 21.656 16.469 -1.613 1 97.62 96 PRO A CA 1
ATOM 748 C C . PRO A 1 96 ? 21.469 15.023 -2.098 1 97.62 96 PRO A C 1
ATOM 750 O O . PRO A 1 96 ? 22.438 14.375 -2.502 1 97.62 96 PRO A O 1
ATOM 753 N N . TYR A 1 97 ? 20.172 14.523 -1.984 1 97.56 97 TYR A N 1
ATOM 754 C CA . TYR A 1 97 ? 19.812 13.266 -2.617 1 97.56 97 TYR A CA 1
ATOM 755 C C . TYR A 1 97 ? 18.422 13.344 -3.254 1 97.56 97 TYR A C 1
ATOM 757 O O . TYR A 1 97 ? 17.656 14.273 -2.975 1 97.56 97 TYR A O 1
ATOM 765 N N . HIS A 1 98 ? 18.25 12.539 -4.191 1 98.06 98 HIS A N 1
ATOM 766 C CA . HIS A 1 98 ? 17.016 12.422 -4.961 1 98.06 98 HIS A CA 1
ATOM 767 C C . HIS A 1 98 ? 16.484 10.992 -4.949 1 98.06 98 HIS A C 1
ATOM 769 O O . HIS A 1 98 ? 17.266 10.039 -5.074 1 98.06 98 HIS A O 1
ATOM 775 N N . ARG A 1 99 ? 15.227 10.836 -4.668 1 98.06 99 ARG A N 1
ATOM 776 C CA . ARG A 1 99 ? 14.562 9.539 -4.738 1 98.06 99 ARG A CA 1
ATOM 777 C C . ARG A 1 99 ? 13.258 9.641 -5.527 1 98.06 99 ARG A C 1
ATOM 779 O O . ARG A 1 99 ? 12.617 10.688 -5.555 1 98.06 99 ARG A O 1
ATOM 786 N N . ARG A 1 100 ? 12.984 8.617 -6.184 1 98.69 100 ARG A N 1
ATOM 787 C CA . ARG A 1 100 ? 11.664 8.422 -6.762 1 98.69 100 ARG A CA 1
ATOM 788 C C . ARG A 1 100 ? 10.984 7.191 -6.172 1 98.69 100 ARG A C 1
ATOM 790 O O . ARG A 1 100 ? 11.625 6.152 -5.988 1 98.69 100 ARG A O 1
ATOM 797 N N . TYR A 1 101 ? 9.734 7.309 -5.781 1 98.88 101 TYR A N 1
ATOM 798 C CA . TYR A 1 101 ? 8.984 6.184 -5.234 1 98.88 101 TYR A CA 1
ATOM 799 C C . TYR A 1 101 ? 7.5 6.297 -5.578 1 98.88 101 TYR A C 1
ATOM 801 O O . TYR A 1 101 ? 7.031 7.359 -5.992 1 98.88 101 TYR A O 1
ATOM 809 N N . ARG A 1 102 ? 6.809 5.246 -5.559 1 98.94 102 ARG A N 1
ATOM 810 C CA . ARG A 1 102 ? 5.359 5.219 -5.715 1 98.94 102 ARG A CA 1
ATOM 811 C C . ARG A 1 102 ? 4.664 5.195 -4.359 1 98.94 102 ARG A C 1
ATOM 813 O O . ARG A 1 102 ? 4.945 4.328 -3.525 1 98.94 102 ARG A O 1
ATOM 820 N N . LEU A 1 103 ? 3.812 6.156 -4.137 1 98.94 103 LEU A N 1
ATOM 821 C CA . LEU A 1 103 ? 3.033 6.363 -2.922 1 98.94 103 LEU A CA 1
ATOM 822 C C . LEU A 1 103 ? 1.569 6 -3.145 1 98.94 103 LEU A C 1
ATOM 824 O O . LEU A 1 103 ? 0.938 6.488 -4.082 1 98.94 103 LEU A O 1
ATOM 828 N N . ALA A 1 104 ? 1.044 5.078 -2.402 1 98.94 104 ALA A N 1
ATOM 829 C CA . ALA A 1 104 ? -0.4 4.863 -2.355 1 98.94 104 ALA A CA 1
ATOM 830 C C . ALA A 1 104 ? -0.988 5.367 -1.041 1 98.94 104 ALA A C 1
ATOM 832 O O . ALA A 1 104 ? -0.42 5.137 0.029 1 98.94 104 ALA A O 1
ATOM 833 N N . MET A 1 105 ? -2.045 6.09 -1.112 1 98.94 105 MET A N 1
ATOM 834 C CA . MET A 1 105 ? -2.852 6.512 0.029 1 98.94 105 MET A CA 1
ATOM 835 C C . MET A 1 105 ? -4.246 5.895 -0.033 1 98.94 105 MET A C 1
ATOM 837 O O . MET A 1 105 ? -4.941 6.023 -1.041 1 98.94 105 MET A O 1
ATOM 841 N N . VAL A 1 106 ? -4.613 5.219 1.046 1 98.94 106 VAL A N 1
ATOM 842 C CA . VAL A 1 106 ? -5.922 4.586 1.171 1 98.94 106 VAL A CA 1
ATOM 843 C C . VAL A 1 106 ? -6.785 5.375 2.154 1 98.94 106 VAL A C 1
ATOM 845 O O . VAL A 1 106 ? -6.406 5.562 3.312 1 98.94 106 VAL A O 1
ATOM 848 N N . PHE A 1 107 ? -7.906 5.844 1.69 1 98.81 107 PHE A N 1
ATOM 849 C CA . PHE A 1 107 ? -8.867 6.539 2.541 1 98.81 107 PHE A CA 1
ATOM 850 C C . PHE A 1 107 ? -10.133 5.715 2.717 1 98.81 107 PHE A C 1
ATOM 852 O O . PHE A 1 107 ? -10.602 5.078 1.77 1 98.81 107 PHE A O 1
ATOM 859 N N . ALA A 1 108 ? -10.617 5.672 3.863 1 98.25 108 ALA A N 1
ATOM 860 C CA . ALA A 1 108 ? -11.906 5.066 4.18 1 98.25 108 ALA A CA 1
ATOM 861 C C . ALA A 1 108 ? -12.906 6.121 4.652 1 98.25 108 ALA A C 1
ATOM 863 O O . ALA A 1 108 ? -12.539 7.035 5.398 1 98.25 108 ALA A O 1
ATOM 864 N N . ARG A 1 109 ? -14.047 5.988 4.164 1 95.69 109 ARG A N 1
ATOM 865 C CA . ARG A 1 109 ? -15.117 6.852 4.656 1 95.69 109 ARG A CA 1
ATOM 866 C C . ARG A 1 109 ? -15.867 6.195 5.809 1 95.69 109 ARG A C 1
ATOM 868 O O . ARG A 1 109 ? -16.344 5.062 5.688 1 95.69 109 ARG A O 1
ATOM 875 N N . HIS A 1 110 ? -15.812 6.844 6.879 1 85.56 110 HIS A N 1
ATOM 876 C CA . HIS A 1 110 ? -16.562 6.395 8.047 1 85.56 110 HIS A CA 1
ATOM 877 C C . HIS A 1 110 ? -17.234 7.566 8.75 1 85.56 110 HIS A C 1
ATOM 879 O O . HIS A 1 110 ? -16.594 8.586 9.016 1 85.56 110 HIS A O 1
ATOM 885 N N . ASP A 1 111 ? -18.594 7.441 9.07 1 86.19 111 ASP A N 1
ATOM 886 C CA . ASP A 1 111 ? -19.406 8.477 9.695 1 86.19 111 ASP A CA 1
ATOM 887 C C . ASP A 1 111 ? -19.297 9.797 8.93 1 86.19 111 ASP A C 1
ATOM 889 O O . ASP A 1 111 ? -19.109 10.852 9.531 1 86.19 111 ASP A O 1
ATOM 893 N N . GLY A 1 112 ? -19.203 9.695 7.68 1 88.44 112 GLY A N 1
ATOM 894 C CA . GLY A 1 112 ? -19.297 10.852 6.801 1 88.44 112 GLY A CA 1
ATOM 895 C C . GLY A 1 112 ? -17.953 11.523 6.562 1 88.44 112 GLY A C 1
ATOM 896 O O . GLY A 1 112 ? -17.875 12.516 5.836 1 88.44 112 GLY A O 1
ATOM 897 N N . GLU A 1 113 ? -16.938 10.992 7.102 1 94.19 113 GLU A N 1
ATOM 898 C CA . GLU A 1 113 ? -15.625 11.617 6.953 1 94.19 113 GLU A CA 1
ATOM 899 C C . GLU A 1 113 ? -14.641 10.672 6.262 1 94.19 113 GLU A C 1
ATOM 901 O O . GLU A 1 113 ? -14.641 9.469 6.523 1 94.19 113 GLU A O 1
ATOM 906 N N . TRP A 1 114 ? -13.914 11.227 5.352 1 97.44 114 TRP A N 1
ATOM 907 C CA . TRP A 1 114 ? -12.805 10.508 4.734 1 97.44 114 TRP A CA 1
ATOM 908 C C . TRP A 1 114 ? -11.539 10.648 5.57 1 97.44 114 TRP A C 1
ATOM 910 O O . TRP A 1 114 ? -11.102 11.766 5.855 1 97.44 114 TRP A O 1
ATOM 920 N N . LEU A 1 115 ? -10.961 9.539 5.953 1 98.38 115 LEU A N 1
ATOM 921 C CA . LEU A 1 115 ? -9.719 9.57 6.711 1 98.38 115 LEU A CA 1
ATOM 922 C C . LEU A 1 115 ? -8.688 8.633 6.09 1 98.38 115 LEU A C 1
ATOM 924 O O . LEU A 1 115 ? -9.031 7.562 5.59 1 98.38 115 LEU A O 1
ATOM 928 N N . LEU A 1 116 ? -7.402 9.047 6.148 1 98.88 116 LEU A N 1
ATOM 929 C CA . LEU A 1 116 ? -6.293 8.211 5.711 1 98.88 116 LEU A CA 1
ATOM 930 C C . LEU A 1 116 ? -6.168 6.973 6.594 1 98.88 116 LEU A C 1
ATOM 932 O O . LEU A 1 116 ? -6.027 7.09 7.812 1 98.88 116 LEU A O 1
ATOM 936 N N . LEU A 1 117 ? -6.195 5.812 5.973 1 98.88 117 LEU A N 1
ATOM 937 C CA . LEU A 1 117 ? -6.156 4.555 6.711 1 98.88 117 LEU A CA 1
ATOM 938 C C . LEU A 1 117 ? -4.836 3.826 6.469 1 98.88 117 LEU A C 1
ATOM 940 O O . LEU A 1 117 ? -4.383 3.057 7.32 1 98.88 117 LEU A O 1
ATOM 944 N N . HIS A 1 118 ? -4.23 4.004 5.363 1 98.94 118 HIS A N 1
ATOM 945 C CA . HIS A 1 118 ? -2.973 3.352 5.012 1 98.94 118 HIS A CA 1
ATOM 946 C C . HIS A 1 118 ? -2.172 4.191 4.023 1 98.94 118 HIS A C 1
ATOM 948 O O . HIS A 1 118 ? -2.74 4.785 3.105 1 98.94 118 HIS A O 1
ATOM 954 N N . ASP A 1 119 ? -0.943 4.371 4.227 1 98.94 119 ASP A N 1
ATOM 955 C CA . ASP A 1 119 ? 0.046 5.074 3.416 1 98.94 119 ASP A CA 1
ATOM 956 C C . ASP A 1 119 ? 1.274 4.203 3.166 1 98.94 119 ASP A C 1
ATOM 958 O O . ASP A 1 119 ? 1.956 3.795 4.109 1 98.94 119 ASP A O 1
ATOM 962 N N . GLN A 1 120 ? 1.547 3.869 1.941 1 99 120 GLN A N 1
ATOM 963 C CA . GLN A 1 120 ? 2.693 3.004 1.687 1 99 120 GLN A CA 1
ATOM 964 C C . GLN A 1 120 ? 3.525 3.521 0.518 1 99 120 GLN A C 1
ATOM 966 O O . GLN A 1 120 ? 2.977 3.965 -0.494 1 99 120 GLN A O 1
ATOM 971 N N . ASN A 1 121 ? 4.859 3.447 0.719 1 98.94 121 ASN A N 1
ATOM 972 C CA . ASN A 1 121 ? 5.844 3.961 -0.23 1 98.94 121 ASN A CA 1
ATOM 973 C C . ASN A 1 121 ? 6.746 2.85 -0.757 1 98.94 121 ASN A C 1
ATOM 975 O O . ASN A 1 121 ? 7.277 2.057 0.02 1 98.94 121 ASN A O 1
ATOM 979 N N . THR A 1 122 ? 6.867 2.713 -2.055 1 98.94 122 THR A N 1
ATOM 980 C CA . THR A 1 122 ? 7.742 1.741 -2.701 1 98.94 122 THR A CA 1
ATOM 981 C C . THR A 1 122 ? 8.703 2.434 -3.664 1 98.94 122 THR A C 1
ATOM 983 O O . THR A 1 122 ? 8.266 3.137 -4.582 1 98.94 122 THR A O 1
ATOM 986 N N . LEU A 1 123 ? 10.008 2.18 -3.443 1 98.69 123 LEU A N 1
ATOM 987 C CA . LEU A 1 123 ? 11.023 2.809 -4.281 1 98.69 123 LEU A CA 1
ATOM 988 C C . LEU A 1 123 ? 10.859 2.387 -5.738 1 98.69 123 LEU A C 1
ATOM 990 O O . LEU A 1 123 ? 10.5 1.243 -6.02 1 98.69 123 LEU A O 1
ATOM 994 N N . VAL A 1 124 ? 11.164 3.33 -6.629 1 98.06 124 VAL A N 1
ATOM 995 C CA . VAL A 1 124 ? 11.172 3.092 -8.07 1 98.06 124 VAL A CA 1
ATOM 996 C C . VAL A 1 124 ? 12.602 3.127 -8.594 1 98.06 124 VAL A C 1
ATOM 998 O O . VAL A 1 124 ? 13.398 3.969 -8.18 1 98.06 124 VAL A O 1
ATOM 1001 N N . MET B 1 1 ? -31.109 -13.273 2.871 1 35.62 1 MET B N 1
ATOM 1002 C CA . MET B 1 1 ? -29.938 -12.445 2.596 1 35.62 1 MET B CA 1
ATOM 1003 C C . MET B 1 1 ? -28.641 -13.258 2.756 1 35.62 1 MET B C 1
ATOM 1005 O O . MET B 1 1 ? -28.438 -13.898 3.787 1 35.62 1 MET B O 1
ATOM 1009 N N . LEU B 1 2 ? -28.125 -13.82 1.81 1 46 2 LEU B N 1
ATOM 1010 C CA . LEU B 1 2 ? -26.953 -14.688 1.962 1 46 2 LEU B CA 1
ATOM 1011 C C . LEU B 1 2 ? -25.953 -14.094 2.951 1 46 2 LEU B C 1
ATOM 1013 O O . LEU B 1 2 ? -25.797 -12.875 3.016 1 46 2 LEU B O 1
ATOM 1017 N N . PRO B 1 3 ? -25.625 -14.758 3.93 1 55.03 3 PRO B N 1
ATOM 1018 C CA . PRO B 1 3 ? -24.75 -14.211 4.973 1 55.03 3 PRO B CA 1
ATOM 1019 C C . PRO B 1 3 ? -23.516 -13.508 4.402 1 55.03 3 PRO B C 1
ATOM 1021 O O . PRO B 1 3 ? -23.016 -13.898 3.35 1 55.03 3 PRO B O 1
ATOM 1024 N N . ARG B 1 4 ? -23.328 -12.188 4.723 1 64.38 4 ARG B N 1
ATOM 1025 C CA . ARG B 1 4 ? -22.156 -11.398 4.363 1 64.38 4 ARG B CA 1
ATOM 1026 C C . ARG B 1 4 ? -20.875 -12.086 4.816 1 64.38 4 ARG B C 1
ATOM 1028 O O . ARG B 1 4 ? -20.75 -12.484 5.973 1 64.38 4 ARG B O 1
ATOM 1035 N N . MET B 1 5 ? -20.188 -12.633 3.752 1 71.69 5 MET B N 1
ATOM 1036 C CA . MET B 1 5 ? -18.891 -13.18 4.145 1 71.69 5 MET B CA 1
ATOM 1037 C C . MET B 1 5 ? -18.141 -12.219 5.055 1 71.69 5 MET B C 1
ATOM 1039 O O . MET B 1 5 ? -18.078 -11.016 4.781 1 71.69 5 MET B O 1
ATOM 1043 N N . ASP B 1 6 ? -17.75 -12.781 6.125 1 90.62 6 ASP B N 1
ATOM 1044 C CA . ASP B 1 6 ? -16.922 -11.914 6.969 1 90.62 6 ASP B CA 1
ATOM 1045 C C . ASP B 1 6 ? -15.523 -11.742 6.391 1 90.62 6 ASP B C 1
ATOM 1047 O O . ASP B 1 6 ? -15.102 -12.523 5.527 1 90.62 6 ASP B O 1
ATOM 1051 N N . PHE B 1 7 ? -14.797 -10.742 6.676 1 95.31 7 PHE B N 1
ATOM 1052 C CA . PHE B 1 7 ? -13.531 -10.367 6.059 1 95.31 7 PHE B CA 1
ATOM 1053 C C . PHE B 1 7 ? -12.484 -11.453 6.266 1 95.31 7 PHE B C 1
ATOM 1055 O O . PHE B 1 7 ? -11.672 -11.727 5.375 1 95.31 7 PHE B O 1
ATOM 1062 N N . ASP B 1 8 ? -12.508 -12.125 7.402 1 96.31 8 ASP B N 1
ATOM 1063 C CA . ASP B 1 8 ? -11.547 -13.195 7.652 1 96.31 8 ASP B CA 1
ATOM 1064 C C . ASP B 1 8 ? -11.656 -14.289 6.594 1 96.31 8 ASP B C 1
ATOM 1066 O O . ASP B 1 8 ? -10.641 -14.773 6.09 1 96.31 8 ASP B O 1
ATOM 1070 N N . ALA B 1 9 ? -12.82 -14.672 6.324 1 96.5 9 ALA B N 1
ATOM 1071 C CA . ALA B 1 9 ? -13.047 -15.695 5.309 1 96.5 9 ALA B CA 1
ATOM 1072 C C . ALA B 1 9 ? -12.609 -15.203 3.932 1 96.5 9 ALA B C 1
ATOM 1074 O O . ALA B 1 9 ? -12.039 -15.969 3.146 1 96.5 9 ALA B O 1
ATOM 1075 N N . ALA B 1 10 ? -12.906 -13.945 3.58 1 97.56 10 ALA B N 1
ATOM 1076 C CA . ALA B 1 10 ? -12.508 -13.367 2.299 1 97.56 10 ALA B CA 1
ATOM 1077 C C . ALA B 1 10 ? -10.984 -13.352 2.152 1 97.56 10 ALA B C 1
ATOM 1079 O O . ALA B 1 10 ? -10.453 -13.719 1.103 1 97.56 10 ALA B O 1
ATOM 1080 N N . LEU B 1 11 ? -10.297 -12.906 3.193 1 98.44 11 LEU B N 1
ATOM 1081 C CA . LEU B 1 11 ? -8.836 -12.859 3.18 1 98.44 11 LEU B CA 1
ATOM 1082 C C . LEU B 1 11 ? -8.258 -14.266 3.008 1 98.44 11 LEU B C 1
ATOM 1084 O O . LEU B 1 11 ? -7.34 -14.461 2.213 1 98.44 11 LEU B O 1
ATOM 1088 N N . GLU B 1 12 ? -8.797 -15.18 3.75 1 98 12 GLU B N 1
ATOM 1089 C CA . GLU B 1 12 ? -8.312 -16.547 3.646 1 98 12 GLU B CA 1
ATOM 1090 C C . GLU B 1 12 ? -8.547 -17.109 2.248 1 98 12 GLU B C 1
ATOM 1092 O O . GLU B 1 12 ? -7.695 -17.828 1.708 1 98 12 GLU B O 1
ATOM 1097 N N . THR B 1 13 ? -9.703 -16.875 1.674 1 98.25 13 THR B N 1
ATOM 1098 C CA . THR B 1 13 ? -9.992 -17.312 0.316 1 98.25 13 THR B CA 1
ATOM 1099 C C . THR B 1 13 ? -8.961 -16.766 -0.667 1 98.25 13 THR B C 1
ATOM 1101 O O . THR B 1 13 ? -8.469 -17.5 -1.526 1 98.25 13 THR B O 1
ATOM 1104 N N . HIS B 1 14 ? -8.625 -15.508 -0.53 1 98.75 14 HIS B N 1
ATOM 1105 C CA . HIS B 1 14 ? -7.637 -14.875 -1.393 1 98.75 14 HIS B CA 1
ATOM 1106 C C . HIS B 1 14 ? -6.262 -15.508 -1.22 1 98.75 14 HIS B C 1
ATOM 1108 O O . HIS B 1 14 ? -5.625 -15.898 -2.201 1 98.75 14 HIS B O 1
ATOM 1114 N N . LEU B 1 15 ? -5.801 -15.656 -0.001 1 98.75 15 LEU B N 1
ATOM 1115 C CA . LEU B 1 15 ? -4.477 -16.188 0.293 1 98.75 15 LEU B CA 1
ATOM 1116 C C . LEU B 1 15 ? -4.379 -17.656 -0.121 1 98.75 15 LEU B C 1
ATOM 1118 O O . LEU B 1 15 ? -3.334 -18.109 -0.605 1 98.75 15 LEU B O 1
ATOM 1122 N N . ASP B 1 16 ? -5.441 -18.391 0.1 1 98.56 16 ASP B N 1
ATOM 1123 C CA . ASP B 1 16 ? -5.469 -19.797 -0.304 1 98.56 16 ASP B CA 1
ATOM 1124 C C . ASP B 1 16 ? -5.328 -19.922 -1.818 1 98.56 16 ASP B C 1
ATOM 1126 O O . ASP B 1 16 ? -4.648 -20.844 -2.303 1 98.56 16 ASP B O 1
ATOM 1130 N N . ALA B 1 17 ? -6.031 -19.062 -2.572 1 98.81 17 ALA B N 1
ATOM 1131 C CA . ALA B 1 17 ? -5.91 -19.078 -4.027 1 98.81 17 ALA B CA 1
ATOM 1132 C C . ALA B 1 17 ? -4.461 -18.891 -4.461 1 98.81 17 ALA B C 1
ATOM 1134 O O . ALA B 1 17 ? -4 -19.516 -5.41 1 98.81 17 ALA B O 1
ATOM 1135 N N . ILE B 1 18 ? -3.725 -18.031 -3.795 1 98.69 18 ILE B N 1
ATOM 1136 C CA . ILE B 1 18 ? -2.32 -17.781 -4.09 1 98.69 18 ILE B CA 1
ATOM 1137 C C . ILE B 1 18 ? -1.485 -19 -3.736 1 98.6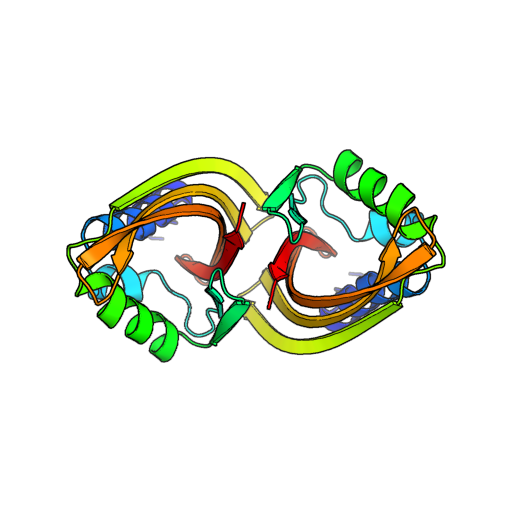9 18 ILE B C 1
ATOM 1139 O O . ILE B 1 18 ? -0.671 -19.469 -4.539 1 98.69 18 ILE B O 1
ATOM 1143 N N . ARG B 1 19 ? -1.701 -19.578 -2.529 1 97.25 19 ARG B N 1
ATOM 1144 C CA . ARG B 1 19 ? -0.948 -20.734 -2.064 1 97.25 19 ARG B CA 1
ATOM 1145 C C . ARG B 1 19 ? -1.119 -21.906 -3.016 1 97.25 19 ARG B C 1
ATOM 1147 O O . ARG B 1 19 ? -0.164 -22.641 -3.285 1 97.25 19 ARG B O 1
ATOM 1154 N N . ARG B 1 20 ? -2.271 -22.031 -3.545 1 97.62 20 ARG B N 1
ATOM 1155 C CA . ARG B 1 20 ? -2.596 -23.172 -4.414 1 97.62 20 ARG B CA 1
ATOM 1156 C C . ARG B 1 20 ? -2.314 -22.828 -5.875 1 97.62 20 ARG B C 1
ATOM 1158 O O . ARG B 1 20 ? -2.521 -23.656 -6.758 1 97.62 20 ARG B O 1
ATOM 1165 N N . ARG B 1 21 ? -1.946 -21.641 -6.117 1 98.12 21 ARG B N 1
ATOM 1166 C CA . ARG B 1 21 ? -1.709 -21.156 -7.473 1 98.12 21 ARG B CA 1
ATOM 1167 C C . ARG B 1 21 ? -2.936 -21.375 -8.352 1 98.12 21 ARG B C 1
ATOM 1169 O O . ARG B 1 21 ? -2.814 -21.844 -9.492 1 98.12 21 ARG B O 1
ATOM 1176 N N . ASP B 1 22 ? -4.07 -21.141 -7.758 1 98.56 22 ASP B N 1
ATOM 1177 C CA . ASP B 1 22 ? -5.352 -21.25 -8.445 1 98.56 22 ASP B CA 1
ATOM 1178 C C . ASP B 1 22 ? -5.773 -19.922 -9.047 1 98.56 22 ASP B C 1
ATOM 1180 O O . ASP B 1 22 ? -6.398 -19.094 -8.367 1 98.56 22 ASP B O 1
ATOM 1184 N N . LEU B 1 23 ? -5.504 -19.734 -10.359 1 98.81 23 LEU B N 1
ATOM 1185 C CA . LEU B 1 23 ? -5.68 -18.438 -11.008 1 98.81 23 LEU B CA 1
ATOM 1186 C C . LEU B 1 23 ? -7.148 -18.031 -11.023 1 98.81 23 LEU B C 1
ATOM 1188 O O . LEU B 1 23 ? -7.48 -16.859 -10.82 1 98.81 23 LEU B O 1
ATOM 1192 N N . ASP B 1 24 ? -8.055 -18.953 -11.336 1 98.75 24 ASP B N 1
ATOM 1193 C CA . ASP B 1 24 ? -9.477 -18.641 -11.398 1 98.75 24 ASP B CA 1
ATOM 1194 C C . ASP B 1 24 ? -10 -18.203 -10.039 1 98.75 24 ASP B C 1
ATOM 1196 O O . ASP B 1 24 ? -10.742 -17.219 -9.945 1 98.75 24 ASP B O 1
ATOM 1200 N N . ALA B 1 25 ? -9.672 -18.906 -9.008 1 98.69 25 ALA B N 1
ATOM 1201 C CA . ALA B 1 25 ? -10.078 -18.531 -7.656 1 98.69 25 ALA B CA 1
ATOM 1202 C C . ALA B 1 25 ? -9.508 -17.172 -7.277 1 98.69 25 ALA B C 1
ATOM 1204 O O . ALA B 1 25 ? -10.195 -16.344 -6.672 1 98.69 25 ALA B O 1
ATOM 1205 N N . PHE B 1 26 ? -8.18 -16.969 -7.602 1 98.88 26 PHE B N 1
ATOM 1206 C CA . PHE B 1 26 ? -7.547 -15.688 -7.344 1 98.88 26 PHE B CA 1
ATOM 1207 C C . PHE B 1 26 ? -8.305 -14.562 -8.039 1 98.88 26 PHE B C 1
ATOM 1209 O O . PHE B 1 26 ? -8.656 -13.562 -7.406 1 98.88 26 PHE B O 1
ATOM 1216 N N . ALA B 1 27 ? -8.586 -14.719 -9.281 1 98.88 27 ALA B N 1
ATOM 1217 C CA . ALA B 1 27 ? -9.25 -13.695 -10.086 1 98.88 27 ALA B CA 1
ATOM 1218 C C . ALA B 1 27 ? -10.602 -13.32 -9.484 1 98.88 27 ALA B C 1
ATOM 1220 O O . ALA B 1 27 ? -11.016 -12.156 -9.539 1 98.88 27 ALA B O 1
ATOM 1221 N N . ALA B 1 28 ? -11.289 -14.242 -8.945 1 98.12 28 ALA B N 1
ATOM 1222 C CA . ALA B 1 28 ? -12.625 -14.039 -8.383 1 98.12 28 ALA B CA 1
ATOM 1223 C C . ALA B 1 28 ? -12.562 -13.141 -7.148 1 98.12 28 ALA B C 1
ATOM 1225 O O . ALA B 1 28 ? -13.586 -12.617 -6.703 1 98.12 28 ALA B O 1
ATOM 1226 N N . THR B 1 29 ? -11.406 -12.977 -6.527 1 98.5 29 THR B N 1
ATOM 1227 C CA . THR B 1 29 ? -11.258 -12.18 -5.312 1 98.5 29 THR B CA 1
ATOM 1228 C C . THR B 1 29 ? -10.727 -10.789 -5.633 1 98.5 29 THR B C 1
ATOM 1230 O O . THR B 1 29 ? -10.445 -10 -4.727 1 98.5 29 THR B O 1
ATOM 1233 N N . VAL B 1 30 ? -10.578 -10.453 -6.867 1 98.75 30 VAL B N 1
ATOM 1234 C CA . VAL B 1 30 ? -9.883 -9.234 -7.277 1 98.75 30 VAL B CA 1
ATOM 1235 C C . VAL B 1 30 ? -10.883 -8.25 -7.875 1 98.75 30 VAL B C 1
ATOM 1237 O O . VAL B 1 30 ? -11.688 -8.617 -8.734 1 98.75 30 VAL B O 1
ATOM 1240 N N . HIS B 1 31 ? -10.859 -7.008 -7.418 1 98.56 31 HIS B N 1
ATOM 1241 C CA . HIS B 1 31 ? -11.711 -5.945 -7.938 1 98.56 31 HIS B CA 1
ATOM 1242 C C . HIS B 1 31 ? -11.336 -5.586 -9.367 1 98.56 31 HIS B C 1
ATOM 1244 O O . HIS B 1 31 ? -10.164 -5.672 -9.75 1 98.56 31 HIS B O 1
ATOM 1250 N N . GLU B 1 32 ? -12.297 -5.113 -10.156 1 98.12 32 GLU B N 1
ATOM 1251 C CA . GLU B 1 32 ? -12.062 -4.77 -11.555 1 98.12 32 GLU B CA 1
ATOM 1252 C C . GLU B 1 32 ? -11.016 -3.662 -11.688 1 98.12 32 GLU B C 1
ATOM 1254 O 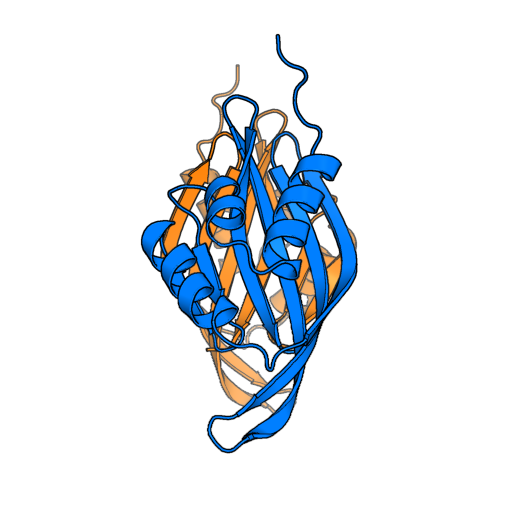O . GLU B 1 32 ? -10.25 -3.635 -12.648 1 98.12 32 GLU B O 1
ATOM 1259 N N . ASP B 1 33 ? -10.922 -2.781 -10.656 1 98.31 33 ASP B N 1
ATOM 1260 C CA . ASP B 1 33 ? -10.047 -1.614 -10.742 1 98.31 33 ASP B CA 1
ATOM 1261 C C . ASP B 1 33 ? -8.82 -1.783 -9.852 1 98.31 33 ASP B C 1
ATOM 1263 O O . ASP B 1 33 ? -8.203 -0.797 -9.438 1 98.31 33 ASP B O 1
ATOM 1267 N N . VAL B 1 34 ? -8.438 -2.975 -9.555 1 98.88 34 VAL B N 1
ATOM 1268 C CA . VAL B 1 34 ? -7.336 -3.275 -8.648 1 98.88 34 VAL B CA 1
ATOM 1269 C C . VAL B 1 34 ? -6.055 -2.617 -9.156 1 98.88 34 VAL B C 1
ATOM 1271 O O . VAL B 1 34 ? -5.863 -2.469 -10.367 1 98.88 34 VAL B O 1
ATOM 1274 N N . THR B 1 35 ? -5.227 -2.158 -8.203 1 98.94 35 THR B N 1
ATOM 1275 C CA . THR B 1 35 ? -3.861 -1.73 -8.484 1 98.94 35 THR B CA 1
ATOM 1276 C C . THR B 1 35 ? -2.857 -2.598 -7.734 1 98.94 35 THR B C 1
ATOM 1278 O O . THR B 1 35 ? -3.115 -3.014 -6.602 1 98.94 35 THR B O 1
ATOM 1281 N N . LEU B 1 36 ? -1.738 -2.877 -8.383 1 98.94 36 LEU B N 1
ATOM 1282 C CA . LEU B 1 36 ? -0.63 -3.652 -7.836 1 98.94 36 LEU B CA 1
ATOM 1283 C C . LEU B 1 36 ? 0.69 -2.91 -8.016 1 98.94 36 LEU B C 1
ATOM 1285 O O . LEU B 1 36 ? 1.022 -2.477 -9.117 1 98.94 36 LEU B O 1
ATOM 1289 N N . VAL B 1 37 ? 1.377 -2.625 -6.953 1 99 37 VAL B N 1
ATOM 1290 C CA . VAL B 1 37 ? 2.736 -2.096 -6.996 1 99 37 VAL B CA 1
ATOM 1291 C C . VAL B 1 37 ? 3.727 -3.178 -6.574 1 99 37 VAL B C 1
ATOM 1293 O O . VAL B 1 37 ? 3.707 -3.633 -5.426 1 99 37 VAL B O 1
ATOM 1296 N N . LEU B 1 38 ? 4.57 -3.596 -7.469 1 98.81 38 LEU B N 1
ATOM 1297 C CA . LEU B 1 38 ? 5.59 -4.613 -7.227 1 98.81 38 LEU B CA 1
ATOM 1298 C C . LEU B 1 38 ? 6.734 -4.047 -6.391 1 98.81 38 LEU B C 1
ATOM 1300 O O . LEU B 1 38 ? 6.875 -2.83 -6.27 1 98.81 38 LEU B O 1
ATOM 1304 N N . PRO B 1 39 ? 7.555 -4.957 -5.824 1 98.5 39 PRO B N 1
ATOM 1305 C CA . PRO B 1 39 ? 8.641 -4.469 -4.973 1 98.5 39 PRO B CA 1
ATOM 1306 C C . PRO B 1 39 ? 9.594 -3.533 -5.707 1 98.5 39 PRO B C 1
ATOM 1308 O O . PRO B 1 39 ? 10.234 -2.682 -5.086 1 98.5 39 PRO B O 1
ATOM 1311 N N . ASN B 1 40 ? 9.688 -3.635 -7 1 97.62 40 ASN B N 1
ATOM 1312 C CA . ASN B 1 40 ? 10.594 -2.793 -7.777 1 97.62 40 ASN B CA 1
ATOM 1313 C C . ASN B 1 40 ? 9.922 -1.483 -8.188 1 97.62 40 ASN B C 1
ATOM 1315 O O . ASN B 1 40 ? 10.461 -0.734 -9 1 97.62 40 ASN B O 1
ATOM 1319 N N . GLY B 1 41 ? 8.727 -1.283 -7.734 1 98.69 41 GLY B N 1
ATOM 1320 C CA . GLY B 1 41 ? 8.039 -0.023 -7.961 1 98.69 41 GLY B CA 1
ATOM 1321 C C . GLY B 1 41 ? 7.164 -0.036 -9.203 1 98.69 41 GLY B C 1
ATOM 1322 O O . GLY B 1 41 ? 6.473 0.944 -9.492 1 98.69 41 GLY B O 1
ATOM 1323 N N . THR B 1 42 ? 7.164 -1.116 -9.977 1 98.75 42 THR B N 1
ATOM 1324 C CA . THR B 1 42 ? 6.316 -1.206 -11.156 1 98.75 42 THR B CA 1
ATOM 1325 C C . THR B 1 42 ? 4.84 -1.176 -10.766 1 98.75 42 THR B C 1
ATOM 1327 O O . THR B 1 42 ? 4.43 -1.841 -9.812 1 98.75 42 THR B O 1
ATOM 1330 N N . LEU B 1 43 ? 4.074 -0.39 -11.438 1 98.94 43 LEU B N 1
ATOM 1331 C CA . LEU B 1 43 ? 2.633 -0.287 -11.227 1 98.94 43 LEU B CA 1
ATOM 1332 C C . LEU B 1 43 ? 1.872 -1.076 -12.289 1 98.94 43 LEU B C 1
ATOM 1334 O O . LEU B 1 43 ? 2.113 -0.908 -13.484 1 98.94 43 LEU B O 1
ATOM 1338 N N . VAL B 1 44 ? 1.025 -1.979 -11.867 1 98.94 44 VAL B N 1
ATOM 1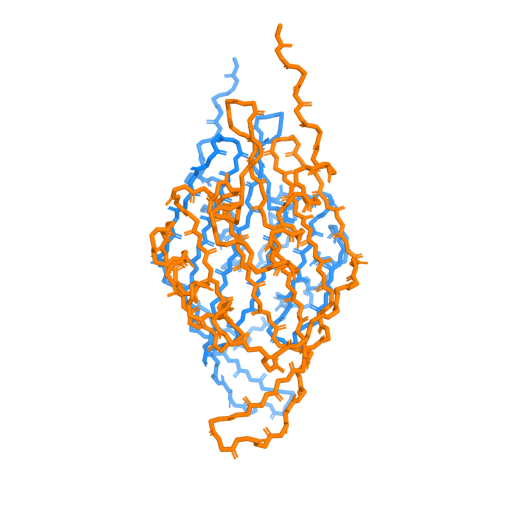339 C CA . VAL B 1 44 ? 0.107 -2.729 -12.719 1 98.94 44 VAL B CA 1
ATOM 1340 C C . VAL B 1 44 ? -1.334 -2.355 -12.375 1 98.94 44 VAL B C 1
ATOM 1342 O O . VAL B 1 44 ? -1.728 -2.373 -11.211 1 98.94 44 VAL B O 1
ATOM 1345 N N . CYS B 1 45 ? -2.135 -2.037 -13.398 1 98.81 45 CYS B N 1
ATOM 1346 C CA . CYS B 1 45 ? -3.473 -1.521 -13.133 1 98.81 45 CYS B CA 1
ATOM 1347 C C . CYS B 1 45 ? -4.531 -2.363 -13.836 1 98.81 45 CYS B C 1
ATOM 1349 O O . CYS B 1 45 ? -4.379 -2.703 -15.016 1 98.81 45 CYS B O 1
ATOM 1351 N N . GLY B 1 46 ? -5.562 -2.623 -13.078 1 98.81 46 GLY B N 1
ATOM 1352 C CA . GLY B 1 46 ? -6.715 -3.303 -13.648 1 98.81 46 GLY B CA 1
ATOM 1353 C C . GLY B 1 46 ? -6.664 -4.809 -13.469 1 98.81 46 GLY B C 1
ATOM 1354 O O . GLY B 1 46 ? -5.586 -5.406 -13.492 1 98.81 46 GLY B O 1
ATOM 1355 N N . ARG B 1 47 ? -7.844 -5.391 -13.344 1 98.75 47 ARG B N 1
ATOM 1356 C CA . ARG B 1 47 ? -7.977 -6.812 -13.039 1 98.75 47 ARG B CA 1
ATOM 1357 C C . ARG B 1 47 ? -7.312 -7.668 -14.117 1 98.75 47 ARG B C 1
ATOM 1359 O O . ARG B 1 47 ? -6.59 -8.617 -13.805 1 98.75 47 ARG B O 1
ATOM 1366 N N . ASP B 1 48 ? -7.551 -7.363 -15.391 1 98.81 48 ASP B N 1
ATOM 1367 C CA . ASP B 1 48 ? -7 -8.188 -16.453 1 98.81 48 ASP B CA 1
ATOM 1368 C C . ASP B 1 48 ? -5.473 -8.227 -16.391 1 98.81 48 ASP B C 1
ATOM 1370 O O . ASP B 1 48 ? -4.871 -9.305 -16.469 1 98.81 48 ASP B O 1
ATOM 1374 N N . GLU B 1 49 ? -4.84 -7.051 -16.219 1 98.88 49 GLU B N 1
ATOM 1375 C CA . GLU B 1 49 ? -3.383 -6.977 -16.172 1 98.88 49 GLU B CA 1
ATOM 1376 C C . GLU B 1 49 ? -2.838 -7.641 -14.906 1 98.88 49 GLU B C 1
ATOM 1378 O O . GLU B 1 49 ? -1.811 -8.32 -14.945 1 98.88 49 GLU B O 1
ATOM 1383 N N . VAL B 1 50 ? -3.494 -7.43 -13.773 1 98.94 50 VAL B N 1
ATOM 1384 C CA . VAL B 1 50 ? -3.045 -8.008 -12.516 1 98.94 50 VAL B CA 1
ATOM 1385 C C . VAL B 1 50 ? -3.197 -9.531 -12.562 1 98.94 50 VAL B C 1
ATOM 1387 O O . VAL B 1 50 ? -2.316 -10.258 -12.109 1 98.94 50 VAL B O 1
ATOM 1390 N N . VAL B 1 51 ? -4.281 -10.023 -13.109 1 98.94 51 VAL B N 1
ATOM 1391 C CA . VAL B 1 51 ? -4.5 -11.461 -13.234 1 98.94 51 VAL B CA 1
ATOM 1392 C C . VAL B 1 51 ? -3.486 -12.055 -14.211 1 98.94 51 VAL B C 1
ATOM 1394 O O . VAL B 1 51 ? -2.947 -13.133 -13.977 1 98.94 51 VAL B O 1
ATOM 1397 N N . ASP B 1 52 ? -3.195 -11.359 -15.281 1 98.88 52 ASP B N 1
ATOM 1398 C CA . ASP B 1 52 ? -2.186 -11.828 -16.219 1 98.88 52 ASP B CA 1
ATOM 1399 C C . ASP B 1 52 ? -0.813 -11.922 -15.555 1 98.88 52 ASP B C 1
ATOM 1401 O O . ASP B 1 52 ? -0.074 -12.883 -15.781 1 98.88 52 ASP B O 1
ATOM 1405 N N . PHE B 1 53 ? -0.472 -10.953 -14.828 1 98.88 53 PHE B N 1
ATOM 1406 C CA . PHE B 1 53 ? 0.767 -11.008 -14.062 1 98.88 53 PHE B CA 1
ATOM 1407 C C . PHE B 1 53 ? 0.812 -12.266 -13.203 1 98.88 53 PHE B C 1
ATOM 1409 O O . PHE B 1 53 ? 1.82 -12.977 -13.18 1 98.88 53 PHE B O 1
ATOM 1416 N N . HIS B 1 54 ? -0.25 -12.547 -12.508 1 98.88 54 HIS B N 1
ATOM 1417 C CA . HIS B 1 54 ? -0.288 -13.688 -11.609 1 98.88 54 HIS B CA 1
ATOM 1418 C C . HIS B 1 54 ? -0.298 -15 -12.383 1 98.88 54 HIS B C 1
ATOM 1420 O O . HIS B 1 54 ? 0.204 -16.016 -11.898 1 98.88 54 HIS B O 1
ATOM 1426 N N . ARG B 1 55 ? -0.912 -14.992 -13.594 1 98.75 55 ARG B N 1
ATOM 1427 C CA . ARG B 1 55 ? -0.805 -16.172 -14.453 1 98.75 55 ARG B CA 1
ATOM 1428 C C . ARG B 1 55 ? 0.653 -16.562 -14.664 1 98.75 55 ARG B C 1
ATOM 1430 O O . ARG B 1 55 ? 1.021 -17.719 -14.5 1 98.75 55 ARG B O 1
ATOM 1437 N N . GLY B 1 56 ? 1.467 -15.57 -15.016 1 98 56 GLY B N 1
ATOM 1438 C CA . GLY B 1 56 ? 2.893 -15.82 -15.164 1 98 56 GLY B CA 1
ATOM 1439 C C . GLY B 1 56 ? 3.561 -16.25 -13.867 1 98 56 GLY B C 1
ATOM 1440 O O . GLY B 1 56 ? 4.348 -17.203 -13.859 1 98 56 GLY B O 1
ATOM 1441 N N . TRP B 1 57 ? 3.26 -15.594 -12.773 1 97.88 57 TRP B N 1
ATOM 1442 C CA . TRP B 1 57 ? 3.848 -15.867 -11.469 1 97.88 57 TRP B CA 1
ATOM 1443 C C . TRP B 1 57 ? 3.488 -17.266 -11 1 97.88 57 TRP B C 1
ATOM 1445 O O . TRP B 1 57 ? 4.344 -18 -10.5 1 97.88 57 TRP B O 1
ATOM 1455 N N . PHE B 1 58 ? 2.227 -17.656 -11.188 1 98.06 58 PHE B N 1
ATOM 1456 C CA . PHE B 1 58 ? 1.724 -18.953 -10.75 1 98.06 58 PHE B CA 1
ATOM 1457 C C . PHE B 1 58 ? 2.275 -20.078 -11.617 1 98.06 58 PHE B C 1
ATOM 1459 O O . PHE B 1 58 ? 2.244 -21.234 -11.234 1 98.06 58 PHE B O 1
ATOM 1466 N N . GLY B 1 59 ? 2.723 -19.75 -12.781 1 97 59 GLY B N 1
ATOM 1467 C CA . GLY B 1 59 ? 3.256 -20.75 -13.695 1 97 59 GLY B CA 1
ATOM 1468 C C . GLY B 1 59 ? 4.609 -21.281 -13.273 1 97 59 GLY B C 1
ATOM 1469 O O . GLY B 1 59 ? 5.066 -22.312 -13.773 1 97 59 GLY B O 1
ATOM 1470 N N . SER B 1 60 ? 5.223 -20.531 -12.391 1 94.81 60 SER B N 1
ATOM 1471 C CA . SER B 1 60 ? 6.516 -20.969 -11.867 1 94.81 60 SER B CA 1
ATOM 1472 C C . SER B 1 60 ? 6.348 -21.812 -10.609 1 94.81 60 SER B C 1
ATOM 1474 O O . SER B 1 60 ? 5.453 -21.562 -9.805 1 94.81 60 SER B O 1
ATOM 1476 N N . ASP B 1 61 ? 7.25 -22.766 -10.414 1 92.56 61 ASP B N 1
ATOM 1477 C CA . ASP B 1 61 ? 7.203 -23.625 -9.227 1 92.56 61 ASP B CA 1
ATOM 1478 C C . ASP B 1 61 ? 8.422 -23.391 -8.344 1 92.56 61 ASP B C 1
ATOM 1480 O O . ASP B 1 61 ? 8.68 -24.172 -7.414 1 92.56 61 ASP B O 1
ATOM 1484 N N . THR B 1 62 ? 9.062 -22.359 -8.609 1 96.25 62 THR B N 1
ATOM 1485 C CA . THR B 1 62 ? 10.336 -22.203 -7.922 1 96.25 62 THR B CA 1
ATOM 1486 C C . THR B 1 62 ? 10.18 -21.281 -6.707 1 96.25 62 THR B C 1
ATOM 1488 O O . THR B 1 62 ? 11.055 -21.25 -5.844 1 96.25 62 THR B O 1
ATOM 1491 N N . TRP B 1 63 ? 9.133 -20.594 -6.582 1 97.19 63 TRP B N 1
ATOM 1492 C CA . TRP B 1 63 ? 9.023 -19.609 -5.504 1 97.19 63 TRP B CA 1
ATOM 1493 C C . TRP B 1 63 ? 8.281 -20.203 -4.309 1 97.19 63 TRP B C 1
ATOM 1495 O O . TRP B 1 63 ? 7.473 -21.125 -4.461 1 97.19 63 TRP B O 1
ATOM 1505 N N . ARG B 1 64 ? 8.664 -19.719 -3.139 1 97.38 64 ARG B N 1
ATOM 1506 C CA . ARG B 1 64 ? 8 -19.953 -1.863 1 97.38 64 ARG B CA 1
ATOM 1507 C C . ARG B 1 64 ? 7.84 -18.656 -1.083 1 97.38 64 ARG B C 1
ATOM 1509 O O . ARG B 1 64 ? 8.75 -17.812 -1.065 1 97.38 64 ARG B O 1
ATOM 1516 N N . MET B 1 65 ? 6.664 -18.578 -0.51 1 97.62 65 MET B N 1
ATOM 1517 C CA . MET B 1 65 ? 6.363 -17.359 0.23 1 97.62 65 MET B CA 1
ATOM 1518 C C . MET B 1 65 ? 5.758 -17.688 1.592 1 97.62 65 MET B C 1
ATOM 1520 O O . MET B 1 65 ? 4.855 -18.516 1.692 1 97.62 65 MET B O 1
ATOM 1524 N N . ASP B 1 66 ? 6.277 -17.141 2.6 1 98.25 66 ASP B N 1
ATOM 1525 C CA . ASP B 1 66 ? 5.711 -17.172 3.943 1 98.25 66 ASP B CA 1
ATOM 1526 C C . ASP B 1 66 ? 5.25 -15.789 4.391 1 98.25 66 ASP B C 1
ATOM 1528 O O . ASP B 1 66 ? 6.016 -14.828 4.324 1 98.25 66 ASP B O 1
ATOM 1532 N N . LEU B 1 67 ? 4.008 -15.727 4.816 1 98.44 67 LEU B N 1
ATOM 1533 C CA . LEU B 1 67 ? 3.432 -14.453 5.25 1 98.44 67 LEU B CA 1
ATOM 1534 C C . LEU B 1 67 ? 3.246 -14.438 6.766 1 98.44 67 LEU B C 1
ATOM 1536 O O . LEU B 1 67 ? 2.705 -15.383 7.344 1 98.44 67 LEU B O 1
ATOM 1540 N N . ALA B 1 68 ? 3.703 -13.438 7.402 1 98.56 68 ALA B N 1
ATOM 1541 C CA . ALA B 1 68 ? 3.387 -13.133 8.797 1 98.56 68 ALA B CA 1
ATOM 1542 C C . ALA B 1 68 ? 2.529 -11.875 8.906 1 98.56 68 ALA B C 1
ATOM 1544 O O . ALA B 1 68 ? 2.941 -10.797 8.469 1 98.56 68 ALA B O 1
ATOM 1545 N N . THR B 1 69 ? 1.347 -12.023 9.453 1 98.5 69 THR B N 1
ATOM 1546 C CA . THR B 1 69 ? 0.486 -10.859 9.648 1 98.5 69 THR B CA 1
ATOM 1547 C C . THR B 1 69 ? 1.091 -9.906 10.672 1 98.5 69 THR B C 1
ATOM 1549 O O . THR B 1 69 ? 1.359 -10.297 11.812 1 98.5 69 THR B O 1
ATOM 1552 N N . GLU B 1 70 ? 1.279 -8.688 10.266 1 98.81 70 GLU B N 1
ATOM 1553 C CA . GLU B 1 70 ? 1.829 -7.707 11.195 1 98.81 70 GLU B CA 1
ATOM 1554 C C . GLU B 1 70 ? 0.742 -6.77 11.711 1 98.81 70 GLU B C 1
ATOM 1556 O O . GLU B 1 70 ? 0.775 -6.359 12.875 1 98.81 70 GLU B O 1
ATOM 1561 N N . ARG B 1 71 ? -0.182 -6.395 10.867 1 98.56 71 ARG B N 1
ATOM 1562 C CA . ARG B 1 71 ? -1.254 -5.48 11.242 1 98.56 71 ARG B CA 1
ATOM 1563 C C . ARG B 1 71 ? -2.506 -5.73 10.406 1 98.56 71 ARG B C 1
ATOM 1565 O O . ARG B 1 71 ? -2.412 -6.074 9.227 1 98.56 71 ARG B O 1
ATOM 1572 N N . ARG B 1 72 ? -3.639 -5.625 10.992 1 98.5 72 ARG B N 1
ATOM 1573 C CA . ARG B 1 72 ? -4.934 -5.559 10.328 1 98.5 72 ARG B CA 1
ATOM 1574 C C . ARG B 1 72 ? -5.754 -4.379 10.844 1 98.5 72 ARG B C 1
ATOM 1576 O O . ARG B 1 72 ? -5.914 -4.211 12.055 1 98.5 72 ARG B O 1
ATOM 1583 N N . VAL B 1 73 ? -6.219 -3.533 9.945 1 98 73 VAL B N 1
ATOM 1584 C CA . VAL B 1 73 ? -7.023 -2.393 10.367 1 98 73 VAL B CA 1
ATOM 1585 C C . VAL B 1 73 ? -8.312 -2.338 9.54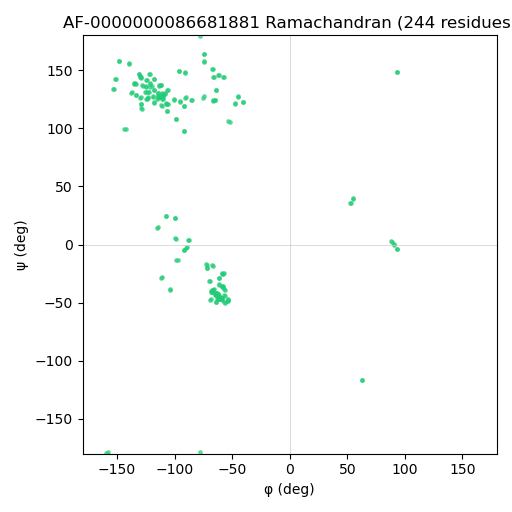7 1 98 73 VAL B C 1
ATOM 1587 O O . VAL B 1 73 ? -8.328 -2.742 8.383 1 98 73 VAL B O 1
ATOM 1590 N N . SER B 1 74 ? -9.352 -1.938 10.227 1 96.5 74 SER B N 1
ATOM 1591 C CA . SER B 1 74 ? -10.68 -1.885 9.641 1 96.5 74 SER B CA 1
ATOM 1592 C C . SER B 1 74 ? -11.32 -0.511 9.828 1 96.5 74 SER B C 1
ATOM 1594 O O . SER B 1 74 ? -11.164 0.105 10.891 1 96.5 74 SER B O 1
ATOM 1596 N N . ALA B 1 75 ? -11.922 -0.03 8.781 1 96.56 75 ALA B N 1
ATOM 1597 C CA . ALA B 1 75 ? -12.75 1.173 8.852 1 96.56 75 ALA B CA 1
ATOM 1598 C C . ALA B 1 75 ? -13.977 1.049 7.949 1 96.56 75 ALA B C 1
ATOM 1600 O O . ALA B 1 75 ? -13.898 1.297 6.746 1 96.56 75 ALA B O 1
ATOM 1601 N N . GLY B 1 76 ? -15.094 0.697 8.602 1 92.5 76 GLY B N 1
ATOM 1602 C CA . GLY B 1 76 ? -16.297 0.479 7.812 1 92.5 76 GLY B CA 1
ATOM 1603 C C . GLY B 1 76 ? -16.156 -0.669 6.832 1 92.5 76 GLY B C 1
ATOM 1604 O O . GLY B 1 76 ? -15.898 -1.806 7.227 1 92.5 76 GLY B O 1
ATOM 1605 N N . ASP B 1 77 ? -16.25 -0.289 5.523 1 94.06 77 ASP B N 1
ATOM 1606 C CA . ASP B 1 77 ? -16.219 -1.271 4.445 1 94.06 77 ASP B CA 1
ATOM 1607 C C . ASP B 1 77 ? -14.836 -1.348 3.807 1 94.06 77 ASP B C 1
ATOM 1609 O O . ASP B 1 77 ? -14.703 -1.699 2.631 1 94.06 77 ASP B O 1
ATOM 1613 N N . THR B 1 78 ? -13.852 -0.951 4.543 1 97.81 78 THR B N 1
ATOM 1614 C CA . THR B 1 78 ? -12.461 -0.993 4.105 1 97.81 78 THR B CA 1
ATOM 1615 C C . THR B 1 78 ? -11.609 -1.816 5.074 1 97.81 78 THR B C 1
ATOM 1617 O O . THR B 1 78 ? -11.664 -1.604 6.285 1 97.81 78 THR B O 1
ATOM 1620 N N . GLU B 1 79 ? -10.883 -2.812 4.523 1 98.31 79 GLU B N 1
ATOM 1621 C CA . GLU B 1 79 ? -9.953 -3.625 5.305 1 98.31 79 GLU B CA 1
ATOM 1622 C C . GLU B 1 79 ? -8.547 -3.559 4.723 1 98.31 79 GLU B C 1
ATOM 1624 O O . GLU B 1 79 ? -8.367 -3.625 3.504 1 98.31 79 GLU B O 1
ATOM 1629 N N . VAL B 1 80 ? -7.555 -3.297 5.594 1 98.88 80 VAL B N 1
ATOM 1630 C CA . VAL B 1 80 ? -6.141 -3.332 5.223 1 98.88 80 VAL B CA 1
ATOM 1631 C C . VAL B 1 80 ? -5.418 -4.402 6.035 1 98.88 80 VAL B C 1
ATOM 1633 O O . VAL B 1 80 ? -5.48 -4.406 7.266 1 98.88 80 VAL B O 1
ATOM 1636 N N . ALA B 1 81 ? -4.805 -5.336 5.371 1 98.88 81 ALA B N 1
ATOM 1637 C CA . ALA B 1 81 ? -3.916 -6.312 5.996 1 98.88 81 ALA B CA 1
ATOM 1638 C C . ALA B 1 81 ? -2.465 -6.074 5.586 1 98.88 81 ALA B C 1
ATOM 1640 O O . ALA B 1 81 ? -2.158 -5.973 4.395 1 98.88 81 ALA B O 1
ATOM 1641 N N . VAL B 1 82 ? -1.594 -5.922 6.566 1 98.94 82 VAL B N 1
ATOM 1642 C CA . VAL B 1 82 ? -0.165 -5.738 6.336 1 98.94 82 VAL B CA 1
ATOM 1643 C C . VAL B 1 82 ? 0.595 -6.984 6.785 1 98.94 82 VAL B C 1
ATOM 1645 O O . VAL B 1 82 ? 0.41 -7.461 7.906 1 98.94 82 VAL B O 1
ATOM 1648 N N . PHE B 1 83 ? 1.439 -7.477 5.855 1 98.94 83 PHE B N 1
ATOM 1649 C CA . PHE B 1 83 ? 2.225 -8.68 6.105 1 98.94 83 PHE B CA 1
ATOM 1650 C C . PHE B 1 83 ? 3.715 -8.391 5.965 1 98.94 83 PHE B C 1
ATOM 1652 O O . PHE B 1 83 ? 4.113 -7.543 5.168 1 98.94 83 PHE B O 1
ATOM 1659 N N . LEU B 1 84 ? 4.488 -9.078 6.758 1 98.88 84 LEU B N 1
ATOM 1660 C CA . LEU B 1 84 ? 5.879 -9.312 6.391 1 98.88 84 LEU B CA 1
ATOM 1661 C C . LEU B 1 84 ? 6.023 -10.609 5.598 1 98.88 84 LE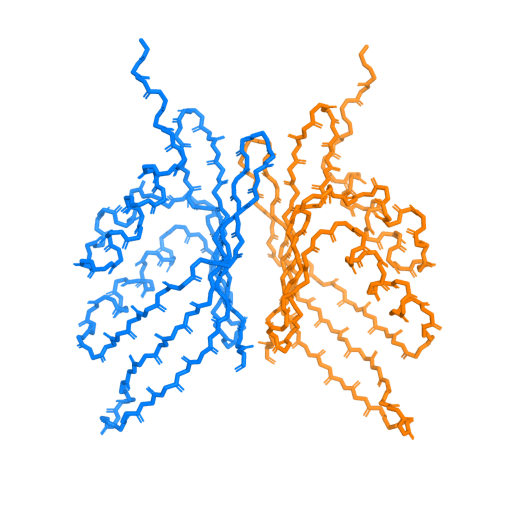U B C 1
ATOM 1663 O O . LEU B 1 84 ? 5.539 -11.656 6.023 1 98.88 84 LEU B O 1
ATOM 1667 N N . VAL B 1 85 ? 6.625 -10.508 4.453 1 98.88 85 VAL B N 1
ATOM 1668 C CA . VAL B 1 85 ? 6.734 -11.648 3.551 1 98.88 85 VAL B CA 1
ATOM 1669 C C . VAL B 1 85 ? 8.188 -12.117 3.48 1 98.88 85 VAL B C 1
ATOM 1671 O O . VAL B 1 85 ? 9.102 -11.305 3.32 1 98.88 85 VAL B O 1
ATOM 1674 N N . ASP B 1 86 ? 8.406 -13.328 3.709 1 98.75 86 ASP B N 1
ATOM 1675 C CA . ASP B 1 86 ? 9.656 -14.023 3.432 1 98.75 86 ASP B CA 1
ATOM 1676 C C . ASP B 1 86 ? 9.578 -14.805 2.121 1 98.75 86 ASP B C 1
ATOM 1678 O O . ASP B 1 86 ? 8.859 -15.805 2.029 1 98.75 86 ASP B O 1
ATOM 1682 N N . TYR B 1 87 ? 10.281 -14.281 1.136 1 98.56 87 TYR B N 1
ATOM 1683 C CA . TYR B 1 87 ? 10.125 -14.758 -0.234 1 98.56 87 TYR B CA 1
ATOM 1684 C C . TYR B 1 87 ? 11.406 -15.422 -0.73 1 98.56 87 TYR B C 1
ATOM 1686 O O . TYR B 1 87 ? 12.492 -14.852 -0.63 1 98.56 87 TYR B O 1
ATOM 1694 N N . HIS B 1 88 ? 11.266 -16.625 -1.225 1 98.5 88 HIS B N 1
ATOM 1695 C CA . HIS B 1 88 ? 12.359 -17.375 -1.847 1 98.5 88 HIS B CA 1
ATOM 1696 C C . HIS B 1 88 ? 12.023 -17.734 -3.289 1 98.5 88 HIS B C 1
ATOM 1698 O O . HIS B 1 88 ? 10.883 -18.109 -3.594 1 98.5 88 HIS B O 1
ATOM 1704 N N . ASP B 1 89 ? 13.031 -17.609 -4.156 1 97.81 89 ASP B N 1
ATOM 1705 C CA . ASP B 1 89 ? 12.844 -17.953 -5.562 1 97.81 89 ASP B CA 1
ATOM 1706 C C . ASP B 1 89 ? 14.188 -18.219 -6.242 1 97.81 89 ASP B C 1
ATOM 1708 O O . ASP B 1 89 ? 15.227 -18.266 -5.586 1 97.81 89 ASP B O 1
ATOM 1712 N N . ALA B 1 90 ? 14.117 -18.516 -7.508 1 97.12 90 ALA B N 1
ATOM 1713 C CA . ALA B 1 90 ? 15.305 -18.672 -8.352 1 97.12 90 ALA B CA 1
ATOM 1714 C C . ALA B 1 90 ? 15.234 -17.75 -9.562 1 97.12 90 ALA B C 1
ATOM 1716 O O . ALA B 1 90 ? 14.156 -17.531 -10.125 1 97.12 90 ALA B O 1
ATOM 1717 N N . ASP B 1 91 ? 16.375 -17.203 -9.906 1 94.12 91 ASP B N 1
ATOM 1718 C CA . ASP B 1 91 ? 16.391 -16.359 -11.086 1 94.12 91 ASP B CA 1
ATOM 1719 C C . ASP B 1 91 ? 16.391 -17.188 -12.367 1 94.12 91 ASP B C 1
ATOM 1721 O O . ASP B 1 91 ? 16.266 -18.406 -12.312 1 94.12 91 ASP B O 1
ATOM 1725 N N . ASP B 1 92 ? 16.391 -16.453 -13.516 1 91.75 92 ASP B N 1
ATOM 1726 C CA . ASP B 1 92 ? 16.297 -17.141 -14.805 1 91.75 92 ASP B CA 1
ATOM 1727 C C . ASP B 1 92 ? 17.422 -18.141 -14.977 1 91.75 92 ASP B C 1
ATOM 1729 O O . ASP B 1 92 ? 17.266 -19.156 -15.664 1 91.75 92 ASP B O 1
ATOM 1733 N N . GLY B 1 93 ? 18.516 -17.953 -14.32 1 94.31 93 GLY B N 1
ATOM 1734 C CA . GLY B 1 93 ? 19.656 -18.844 -14.398 1 94.31 93 GLY B CA 1
ATOM 1735 C C . GLY B 1 93 ? 19.609 -19.969 -13.375 1 94.31 93 GLY B C 1
ATOM 1736 O O . GLY B 1 93 ? 20.516 -20.797 -13.32 1 94.31 93 GLY B O 1
ATOM 1737 N N . GLY B 1 94 ? 18.609 -19.922 -12.586 1 94.81 94 GLY B N 1
ATOM 1738 C CA . GLY B 1 94 ? 18.438 -20.969 -11.594 1 94.81 94 GLY B CA 1
ATOM 1739 C C . GLY B 1 94 ? 19.109 -20.656 -10.266 1 94.81 94 GLY B C 1
ATOM 1740 O O . GLY B 1 94 ? 19.031 -21.453 -9.32 1 94.81 94 GLY B O 1
ATOM 1741 N N . ALA B 1 95 ? 19.734 -19.562 -10.148 1 97.69 95 ALA B N 1
ATOM 1742 C CA . ALA B 1 95 ? 20.375 -19.188 -8.898 1 97.69 95 ALA B CA 1
ATOM 1743 C C . ALA B 1 95 ? 19.359 -18.75 -7.855 1 97.69 95 ALA B C 1
ATOM 1745 O O . ALA B 1 95 ? 18.5 -17.906 -8.125 1 97.69 95 ALA B O 1
ATOM 1746 N N . PRO B 1 96 ? 19.438 -19.359 -6.664 1 97.44 96 PRO B N 1
ATOM 1747 C CA . PRO B 1 96 ? 18.469 -18.984 -5.633 1 97.44 96 PRO B CA 1
ATOM 1748 C C . PRO B 1 96 ? 18.641 -17.562 -5.141 1 97.44 96 PRO B C 1
ATOM 1750 O O . PRO B 1 96 ? 19.766 -17.047 -5.098 1 97.44 96 PRO B O 1
ATOM 1753 N N . TYR B 1 97 ? 17.453 -16.891 -4.82 1 97.56 97 TYR B N 1
ATOM 1754 C CA . TYR B 1 97 ? 17.516 -15.602 -4.125 1 97.56 97 TYR B CA 1
ATOM 1755 C C . TYR B 1 97 ? 16.422 -15.516 -3.059 1 97.56 97 TYR B C 1
ATOM 1757 O O . TYR B 1 97 ? 15.492 -16.328 -3.049 1 97.56 97 TYR B O 1
ATOM 1765 N N . HIS B 1 98 ? 16.656 -14.719 -2.143 1 98.06 98 HIS B N 1
ATOM 1766 C CA . HIS B 1 98 ? 15.789 -14.453 -1.005 1 98.06 98 HIS B CA 1
ATOM 1767 C C . HIS B 1 98 ? 15.492 -12.961 -0.87 1 98.06 98 HIS B C 1
ATOM 1769 O O . HIS B 1 98 ? 16.391 -12.133 -1.033 1 98.06 98 HIS B O 1
ATOM 1775 N N . ARG B 1 99 ? 14.242 -12.641 -0.708 1 98.06 99 ARG B N 1
ATOM 1776 C CA . ARG B 1 99 ? 13.82 -11.266 -0.448 1 98.06 99 ARG B CA 1
ATOM 1777 C C . ARG B 1 99 ? 12.859 -11.203 0.732 1 98.06 99 ARG B C 1
ATOM 1779 O O . ARG B 1 99 ? 12.125 -12.164 0.997 1 98.06 99 ARG B O 1
ATOM 1786 N N . ARG B 1 100 ? 12.953 -10.172 1.426 1 98.69 100 ARG B N 1
ATOM 1787 C CA . ARG B 1 100 ? 11.938 -9.812 2.406 1 98.69 100 ARG B CA 1
ATOM 1788 C C . ARG B 1 100 ? 11.281 -8.477 2.049 1 98.69 100 ARG B C 1
ATOM 1790 O O . ARG B 1 100 ? 11.961 -7.535 1.644 1 98.69 100 ARG B O 1
ATOM 1797 N N . TYR B 1 101 ? 9.961 -8.406 2.096 1 98.88 101 TYR B N 1
ATOM 1798 C CA . TYR B 1 101 ? 9.234 -7.176 1.801 1 98.88 101 TYR B CA 1
ATOM 1799 C C . TYR B 1 101 ? 7.953 -7.094 2.615 1 98.88 101 TYR B C 1
ATOM 1801 O O . TYR B 1 101 ? 7.504 -8.094 3.182 1 98.88 101 TYR B O 1
ATOM 1809 N N . ARG B 1 102 ? 7.445 -5.961 2.807 1 98.94 102 ARG B N 1
ATOM 1810 C CA . ARG B 1 102 ? 6.148 -5.738 3.432 1 98.94 102 ARG B CA 1
ATOM 1811 C C . ARG B 1 102 ? 5.051 -5.594 2.379 1 98.94 102 ARG B C 1
ATOM 1813 O O . ARG B 1 102 ? 5.152 -4.758 1.48 1 98.94 102 ARG B O 1
ATOM 1820 N N . LEU B 1 103 ? 4.059 -6.43 2.477 1 98.94 103 LEU B N 1
ATOM 1821 C CA . LEU B 1 103 ? 2.896 -6.5 1.597 1 98.94 103 LEU B CA 1
ATOM 1822 C C . LEU B 1 103 ? 1.656 -5.941 2.287 1 98.94 103 LEU B C 1
ATOM 1824 O O . LEU B 1 103 ? 1.311 -6.367 3.393 1 98.94 103 LEU B O 1
ATOM 1828 N N . ALA B 1 104 ? 1.053 -4.938 1.749 1 98.94 104 ALA B N 1
ATOM 1829 C CA . ALA B 1 104 ? -0.28 -4.523 2.18 1 98.94 104 ALA B CA 1
ATOM 1830 C C . ALA B 1 104 ? -1.336 -4.914 1.149 1 98.94 104 ALA B C 1
ATOM 1832 O O . ALA B 1 104 ? -1.132 -4.738 -0.055 1 98.94 104 ALA B O 1
ATOM 1833 N N . MET B 1 105 ? -2.393 -5.484 1.579 1 98.94 105 MET B N 1
ATOM 1834 C CA . MET B 1 105 ? -3.586 -5.762 0.784 1 98.94 105 MET B CA 1
ATOM 1835 C C . MET B 1 105 ? -4.777 -4.961 1.294 1 98.94 105 MET B C 1
ATOM 1837 O O . MET B 1 105 ? -5.105 -5.012 2.48 1 98.94 105 MET B O 1
ATOM 1841 N N . VAL B 1 106 ? -5.398 -4.215 0.382 1 98.94 106 VAL B N 1
ATOM 1842 C CA . VAL B 1 106 ? -6.574 -3.408 0.689 1 98.94 106 VAL B CA 1
ATOM 1843 C C 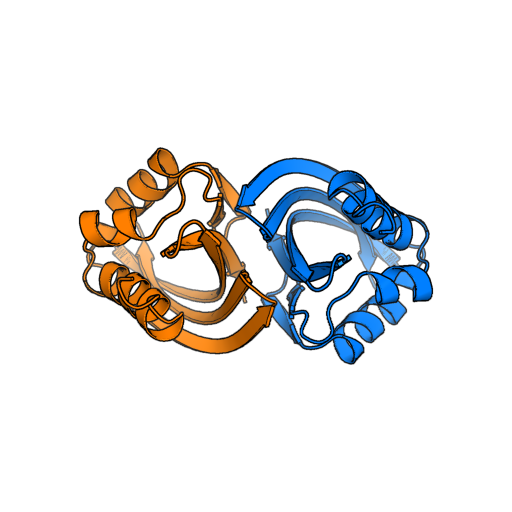. VAL B 1 106 ? -7.812 -4.047 0.068 1 98.94 106 VAL B C 1
ATOM 1845 O O . VAL B 1 106 ? -7.875 -4.25 -1.146 1 98.94 106 VAL B O 1
ATOM 1848 N N . PHE B 1 107 ? -8.773 -4.367 0.885 1 98.81 107 PHE B N 1
ATOM 1849 C CA . PHE B 1 107 ? -10.047 -4.906 0.42 1 98.81 107 PHE B CA 1
ATOM 1850 C C . PHE B 1 107 ? -11.172 -3.91 0.657 1 98.81 107 PHE B C 1
ATOM 1852 O O . PHE B 1 107 ? -11.211 -3.238 1.69 1 98.81 107 PHE B O 1
ATOM 1859 N N . ALA B 1 108 ? -12 -3.773 -0.264 1 98.25 108 ALA B N 1
ATOM 1860 C CA . ALA B 1 108 ? -13.227 -2.994 -0.144 1 98.25 108 ALA B CA 1
ATOM 1861 C C . ALA B 1 108 ? -14.453 -3.893 -0.231 1 98.25 108 ALA B C 1
ATOM 1863 O O . ALA B 1 108 ? -14.492 -4.832 -1.028 1 98.25 108 ALA B O 1
ATOM 1864 N N . ARG B 1 109 ? -15.344 -3.611 0.608 1 95.62 109 ARG B N 1
ATOM 1865 C CA . ARG B 1 109 ? -16.625 -4.301 0.519 1 95.62 109 ARG B CA 1
ATOM 1866 C C . ARG B 1 109 ? -17.609 -3.518 -0.34 1 95.62 109 ARG B C 1
ATOM 1868 O O . ARG B 1 109 ? -17.859 -2.334 -0.095 1 95.62 109 ARG B O 1
ATOM 1875 N N . HIS B 1 110 ? -18 -4.137 -1.35 1 85.56 110 HIS B N 1
ATOM 1876 C CA . HIS B 1 110 ? -19.016 -3.561 -2.225 1 85.56 110 HIS B CA 1
ATOM 1877 C C . HIS B 1 110 ? -20.031 -4.609 -2.65 1 85.56 110 HIS B C 1
ATOM 1879 O O . HIS B 1 110 ? -19.672 -5.699 -3.096 1 85.56 110 HIS B O 1
ATOM 1885 N N . ASP B 1 111 ? -21.391 -4.289 -2.512 1 86 111 ASP B N 1
ATOM 1886 C CA . ASP B 1 111 ? -22.5 -5.184 -2.83 1 86 111 ASP B CA 1
ATOM 1887 C C . ASP B 1 111 ? -22.344 -6.52 -2.105 1 86 111 ASP B C 1
ATOM 1889 O O . ASP B 1 111 ? -22.516 -7.582 -2.711 1 86 111 ASP B O 1
ATOM 1893 N N . GLY B 1 112 ? -21.844 -6.465 -0.96 1 88.19 112 GLY B N 1
ATOM 1894 C CA . GLY B 1 112 ? -21.812 -7.621 -0.076 1 88.19 112 GLY B CA 1
ATOM 1895 C C . GLY B 1 112 ? -20.578 -8.484 -0.269 1 88.19 112 GLY B C 1
ATOM 1896 O O . GLY B 1 112 ? -20.406 -9.5 0.412 1 88.19 112 GLY B O 1
ATOM 1897 N N . GLU B 1 113 ? -19.703 -8.086 -1.113 1 94.19 113 GLU B N 1
ATOM 1898 C CA . GLU B 1 113 ? -18.516 -8.883 -1.383 1 94.19 113 GLU B CA 1
ATOM 1899 C C . GLU B 1 113 ? -17.234 -8.102 -1.077 1 94.19 113 GLU B C 1
ATOM 1901 O O . GLU B 1 113 ? -17.156 -6.906 -1.36 1 94.19 113 GLU B O 1
ATOM 1906 N N . TRP B 1 114 ? -16.344 -8.781 -0.426 1 97.5 114 TRP B N 1
ATOM 1907 C CA . TRP B 1 114 ? -15.008 -8.234 -0.233 1 97.5 114 TRP B CA 1
ATOM 1908 C C . TRP B 1 114 ? -14.117 -8.531 -1.438 1 97.5 114 TRP B C 1
ATOM 1910 O O . TRP B 1 114 ? -13.969 -9.688 -1.835 1 97.5 114 TRP B O 1
ATOM 1920 N N . LEU B 1 115 ? -13.555 -7.508 -2.021 1 98.38 115 LEU B N 1
ATOM 1921 C CA . LEU B 1 115 ? -12.648 -7.691 -3.148 1 98.38 115 LEU B CA 1
ATOM 1922 C C . LEU B 1 115 ? -11.352 -6.918 -2.932 1 98.38 115 LEU B C 1
ATOM 1924 O O . LEU B 1 115 ? -11.359 -5.824 -2.363 1 98.38 115 LEU B O 1
ATOM 1928 N N . LEU B 1 116 ? -10.234 -7.508 -3.398 1 98.88 116 LEU B N 1
ATOM 1929 C CA . LEU B 1 116 ? -8.938 -6.836 -3.375 1 98.88 116 LEU B CA 1
ATOM 1930 C C . LEU B 1 116 ? -8.945 -5.609 -4.281 1 98.88 116 LEU B C 1
ATOM 1932 O O . LEU B 1 116 ? -9.234 -5.715 -5.477 1 98.88 116 LEU B O 1
ATOM 1936 N N . LEU B 1 117 ? -8.609 -4.461 -3.721 1 98.88 117 LEU B N 1
ATOM 1937 C CA . LEU B 1 117 ? -8.641 -3.205 -4.461 1 98.88 117 LEU B CA 1
ATOM 1938 C C . LEU B 1 117 ? -7.234 -2.668 -4.688 1 98.88 117 LEU B C 1
ATOM 1940 O O . LEU B 1 117 ? -6.992 -1.947 -5.66 1 98.88 117 LEU B O 1
ATOM 1944 N N . HIS B 1 118 ? -6.32 -2.969 -3.838 1 98.94 118 HIS B N 1
ATOM 1945 C CA . HIS B 1 118 ? -4.941 -2.502 -3.941 1 98.94 118 HIS B CA 1
ATOM 1946 C C . HIS B 1 118 ? -3.98 -3.469 -3.258 1 98.94 118 HIS B C 1
ATOM 1948 O O . HIS B 1 118 ? -4.285 -4 -2.188 1 98.94 118 HIS B O 1
ATOM 1954 N N . ASP B 1 119 ? -2.928 -3.795 -3.855 1 98.94 119 ASP B N 1
ATOM 1955 C CA . ASP B 1 119 ? -1.83 -4.648 -3.408 1 98.94 119 ASP B CA 1
ATOM 1956 C C . ASP B 1 119 ? -0.482 -3.959 -3.607 1 98.94 119 ASP B C 1
ATOM 1958 O O . ASP B 1 119 ? -0.11 -3.625 -4.734 1 98.94 119 ASP B O 1
ATOM 1962 N N . GLN B 1 120 ? 0.235 -3.707 -2.559 1 99 120 GLN B N 1
ATOM 1963 C CA . GLN B 1 120 ? 1.509 -3.014 -2.725 1 99 120 GLN B CA 1
ATOM 1964 C C . GLN B 1 120 ? 2.605 -3.67 -1.89 1 99 120 GLN B C 1
ATOM 1966 O O . GLN B 1 120 ? 2.371 -4.059 -0.743 1 99 120 GLN B O 1
ATOM 1971 N N . ASN B 1 121 ? 3.789 -3.766 -2.516 1 98.94 121 ASN B N 1
ATOM 1972 C CA . ASN B 1 121 ? 4.953 -4.43 -1.935 1 98.94 121 ASN B CA 1
ATOM 1973 C C . ASN B 1 121 ? 6.121 -3.465 -1.767 1 98.94 121 ASN B C 1
ATOM 1975 O O . ASN B 1 121 ? 6.469 -2.736 -2.697 1 98.94 121 ASN B O 1
ATOM 1979 N N . THR B 1 122 ? 6.688 -3.381 -0.587 1 98.94 122 THR B N 1
ATOM 1980 C CA . THR B 1 122 ? 7.852 -2.553 -0.295 1 98.94 122 THR B CA 1
ATOM 1981 C C . THR B 1 122 ? 8.969 -3.391 0.311 1 98.94 122 THR B 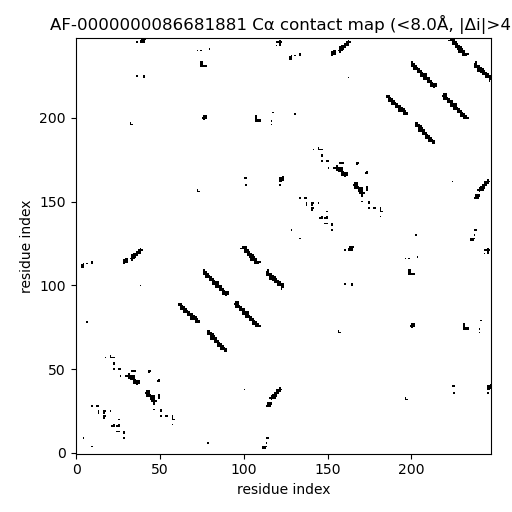C 1
ATOM 1983 O O . THR B 1 122 ? 8.781 -4.043 1.339 1 98.94 122 THR B O 1
ATOM 1986 N N . LEU B 1 123 ? 10.148 -3.312 -0.336 1 98.69 123 LEU B N 1
ATOM 1987 C CA . LEU B 1 123 ? 11.289 -4.094 0.132 1 98.69 123 LEU B CA 1
ATOM 1988 C C . LEU B 1 123 ? 11.68 -3.682 1.547 1 98.69 123 LEU B C 1
ATOM 1990 O O . LEU B 1 123 ? 11.594 -2.506 1.903 1 98.69 123 LEU B O 1
ATOM 1994 N N . VAL B 1 124 ? 12.141 -4.68 2.311 1 98 124 VAL B N 1
ATOM 1995 C CA . VAL B 1 124 ? 12.656 -4.473 3.658 1 98 124 VAL B CA 1
ATOM 1996 C C . VAL B 1 124 ? 14.164 -4.703 3.674 1 98 124 VAL B C 1
ATOM 1998 O O . VAL B 1 124 ? 14.664 -5.641 3.047 1 98 124 VAL B O 1
#

Foldseek 3Di:
DPPQPDVVVLVCQCVVCLVVLPLVSNLVQADQFAWEQDQVRDIFTGSVRVSVVSNVVSPDDFKDKDWDWDDWDDDVQKIKTKTWIWMWGADPVRHIDIFIWIKIWMWGDDPSGTHTRYIYIHTD/DPDQDDVVVLVCQCVVCLVVLPLVSNLVQADQFAWEQDQVGDIFTGSVRVSVVSNVVSPDDFKDKDWDWDDWDDDVQKIKTKTWIWMWGADPVRHIDIFIWIKIWMWGDDPSGTHTRYIYIHTD

InterPro domains:
  IPR011944 Steroid delta5-4-isomerase [TIGR02246] (12-124)
  IPR027843 Domain of unknown function DUF4440 [PF14534] (10-116)
  IPR032710 NTF2-like domain superfamily [SSF54427] (10-123)

Secondary structure (DSSP, 8-state):
------HHHHHHHHHHHHHTT-HHHHHTTEEEEEEEE-TT--EEESHHHHHHHHHHHHT-SS-EEEEEEEEEEEETTEEEEEEEEEEEEE-TTS-EEEEEEEEEEEEEEETTEEEEEEEEEEE-/------HHHHHHHHHHHHHTT-HHHHHTTEEEEEEEE-TT--EEESHHHHHHHHHHHHT-SS-EEEEEEEEEEEETTEEEEEEEEEEEEE-TTS-EEEEEEEEEEEEEEETTEEEEEEEEEEE-

Organism: NCBI:txid175570

Nearest PDB structures (foldseek):
  3hx8-assembly2_C  TM=8.160E-01  e=4.237E-09  Mesorhizobium loti
  5ien-assembly1_A  TM=7.908E-01  e=2.667E-09  synthetic construct
  5ien-assembly2_B  TM=8.263E-01  e=7.558E-09  synthetic construct
  7urw-assembly1_F  TM=7.181E-01  e=1.779E-09  Homo sapiens
  7rec-assembly1_E-2  TM=7.446E-01  e=3.362E-09  Homo sapiens

Radius of gyration: 18.38 Å; Cα contacts (8 Å, |Δi|>4): 530; chains: 2; bounding box: 56×47×34 Å

Solvent-accessible surface area (backbone atoms only — not comparable to full-atom values): 12764 Å² total; per-residue (Å²): 125,78,78,66,69,50,66,67,60,47,52,49,53,42,52,48,16,58,76,66,49,33,61,70,60,34,51,73,34,47,27,70,64,17,37,35,32,39,55,70,30,51,77,40,64,26,35,71,53,46,46,50,51,46,50,60,59,50,70,50,85,61,62,47,74,46,77,43,84,72,47,74,41,77,40,80,47,22,38,40,40,32,28,44,34,48,36,36,33,51,48,98,86,60,50,75,49,76,50,42,29,33,38,37,42,31,30,23,40,50,96,68,38,67,23,35,41,36,37,39,26,14,43,85,125,79,78,65,70,50,66,68,60,47,52,48,53,40,52,48,17,60,75,66,48,34,61,68,60,34,50,74,34,47,26,70,64,17,36,35,31,40,54,71,32,51,74,39,66,26,35,71,53,46,45,50,52,46,52,60,58,49,71,51,85,63,62,48,76,45,77,41,83,72,48,75,42,76,40,82,46,22,39,40,41,31,26,44,34,47,35,37,35,50,47,99,87,60,50,76,50,75,49,42,30,34,37,38,42,32,30,24,40,50,97,68,38,67,23,36,41,36,38,40,28,14,41,86

Sequence (248 aa):
MLPRMDFDAALETHLDAIRRRDLDAFAATVHEDVTLVLPNGTLVCGRDEVVDFHRGWFGSDTWRMDLATERRVSAGDTEVAVFLVDYHDADDGGAPYHRRYRLAMVFARHDGEWLLLHDQNTLVMLPRMDFDAALETHLDAIRRRDLDAFAATVHEDVTLVLPNGTLVCGRDEVVDFHRGWFGSDTWRMDLATERRVSAGDTEVAVFLVDYHDADDGGAPYHRRYRLAMVFARHDGEWLLLHDQNTLV

pLDDT: mean 95.86, std 9.27, range [34.72, 99.0]